Protein AF-A0A4Z1F9T9-F1 (afdb_monomer_lite)

Radius of gyration: 29.39 Å; chains: 1; bounding box: 55×52×94 Å

Secondary structure (DSSP, 8-state):
--SHHHHHHHHHHHHHHHHHHHHHHHHSSPPSS----S-------TT-SS-HHHHHHHHHHHHHHH--S-SGGG-EEEEEEEEE-SS-EEEEEEEEESSPPPHHHHHHHHHHHHHHHHHHH-SSGGGHHHHHHHHHHHHHHHHHHHHHHHHS----SSS--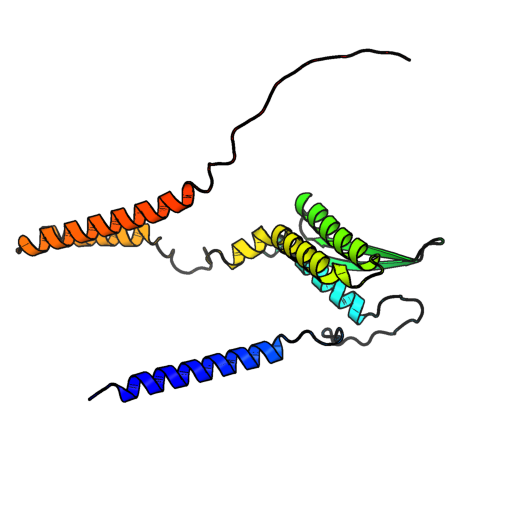---HHHHHHHHHHHHHHHHHH-S-HHHHHHHHHHHHHHHHHHHHHHHHHHTTTSTTS---------------

pLDDT: mean 71.45, std 16.04, range [31.53, 93.44]

Sequence (233 aa):
MSTASNSQLIATTKRDFHEIAQQLFLKTQEPTRPQNYRSGTFRQSKSYILLHEEEQHLADHIAVLAQAKEGATGVSAAMIEECNGRDSSSLTIRIASNETPLAETVDGLRRCLGIVEEAAHAETDEYKDIHKSNLLIQIIKLSKSRLRCRIGLQKNRGGKIRPSLFDRVESLRCRLLVLEANAENPSLRSSLCANLSELCQKIECFTLSSEDRQL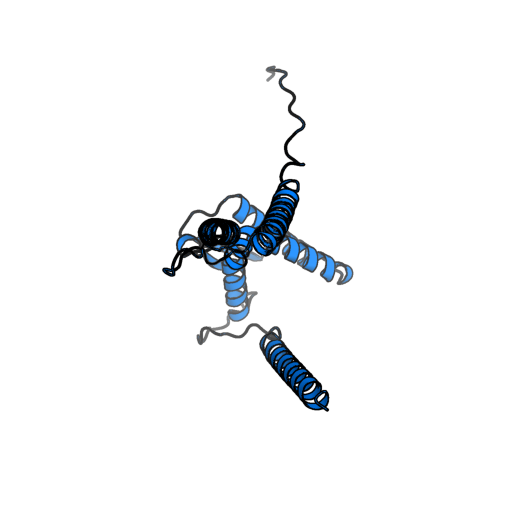GSINRNNPSYAQSVNDCQ

Foldseek 3Di:
DPPVVVVVVVVVVVVVVVVVVVVVVVVPPDPPDQDPPVPDDDDDDPPDPDDPSRQVVVQVVLQVLLLLDDDPQSGKGKGWDFDDDPVDTDIDIDIDGNDDRDPLSVVLSVQLVVLVVVVVPDPDPVCVVVSVVSSVVSSCVSNVNVVCVVVPDPPDDPDPDPPPPLRVLVVVVVVLVVVLVVDPDVVVSVVVNVVSVVVNVVVVVVVVVVCVVPPPPPDDDDDDDDDDDDDDD

Structure (mmCIF, N/CA/C/O backbone):
data_AF-A0A4Z1F9T9-F1
#
_entry.id   AF-A0A4Z1F9T9-F1
#
loop_
_atom_site.group_PDB
_atom_site.id
_atom_site.type_symbol
_atom_site.label_atom_id
_atom_site.label_alt_id
_atom_site.label_comp_id
_atom_site.label_asym_id
_atom_site.label_entity_id
_atom_site.label_seq_id
_atom_site.pdbx_PDB_ins_code
_atom_site.Cartn_x
_atom_site.Cartn_y
_atom_site.Cartn_z
_atom_site.occupancy
_atom_site.B_iso_or_equiv
_atom_site.auth_seq_id
_atom_site.auth_comp_id
_atom_site.auth_asym_id
_atom_site.auth_atom_id
_atom_site.pdbx_PDB_model_num
ATOM 1 N N . MET A 1 1 ? 15.243 28.668 47.418 1.00 42.59 1 MET A N 1
ATOM 2 C CA . MET A 1 1 ? 16.258 28.051 46.537 1.00 42.59 1 MET A CA 1
ATOM 3 C C . MET A 1 1 ? 15.746 26.691 46.072 1.00 42.59 1 MET A C 1
ATOM 5 O O . MET A 1 1 ? 15.761 25.776 46.876 1.00 42.59 1 MET A O 1
ATOM 9 N N . SER A 1 2 ? 15.198 26.566 44.854 1.00 50.88 2 SER A N 1
ATOM 10 C CA . SER A 1 2 ? 14.741 25.263 44.310 1.00 50.88 2 SER A CA 1
ATOM 11 C C . SER A 1 2 ? 14.548 25.273 42.777 1.00 50.88 2 SER A C 1
ATOM 13 O O . SER A 1 2 ? 13.593 24.721 42.244 1.00 50.88 2 SER A O 1
ATOM 15 N N . THR A 1 3 ? 15.418 25.967 42.037 1.00 48.78 3 THR A N 1
ATOM 16 C CA . THR A 1 3 ? 15.351 26.065 40.559 1.00 48.78 3 THR A CA 1
ATOM 17 C C . THR A 1 3 ? 16.389 25.192 39.844 1.00 48.78 3 THR A C 1
ATOM 19 O O . THR A 1 3 ? 16.280 24.963 38.641 1.00 48.78 3 THR A O 1
ATOM 22 N N . ALA A 1 4 ? 17.375 24.653 40.570 1.00 50.28 4 ALA A N 1
ATOM 23 C CA . ALA A 1 4 ? 18.438 23.826 39.995 1.00 50.28 4 ALA A CA 1
ATOM 24 C C . ALA A 1 4 ? 17.965 22.401 39.631 1.00 50.28 4 ALA A C 1
ATOM 26 O O . ALA A 1 4 ? 18.310 21.901 38.563 1.00 50.28 4 ALA A O 1
ATOM 27 N N . SER A 1 5 ? 17.109 21.777 40.453 1.00 56.94 5 SER A N 1
ATOM 28 C CA . SER A 1 5 ? 16.674 20.382 40.249 1.00 56.94 5 SER A CA 1
ATOM 29 C C . SER A 1 5 ? 15.747 20.174 39.047 1.00 56.94 5 SER A C 1
ATOM 31 O O . SER A 1 5 ? 15.846 19.149 38.378 1.00 56.94 5 SER A O 1
ATOM 33 N N . ASN A 1 6 ? 14.888 21.145 38.716 1.00 53.22 6 ASN A N 1
ATOM 34 C CA . ASN A 1 6 ? 13.985 21.021 37.562 1.00 53.22 6 ASN A CA 1
ATOM 35 C C . ASN A 1 6 ? 14.729 21.150 36.228 1.00 53.22 6 ASN A C 1
ATOM 37 O O . ASN A 1 6 ? 14.434 20.428 35.279 1.00 53.22 6 ASN A O 1
ATOM 41 N N . SER A 1 7 ? 15.737 22.020 36.165 1.00 57.09 7 SER A N 1
ATOM 42 C CA . SER A 1 7 ? 16.564 22.216 34.970 1.00 57.09 7 SER A CA 1
ATOM 43 C C . SER A 1 7 ? 17.376 20.962 34.625 1.00 57.09 7 SER A C 1
ATOM 45 O O . SER A 1 7 ? 17.521 20.616 33.454 1.00 57.09 7 SER A O 1
ATOM 47 N N . GLN A 1 8 ? 17.857 20.243 35.644 1.00 57.91 8 GLN A N 1
ATOM 48 C CA . GLN A 1 8 ? 18.573 18.976 35.478 1.00 57.91 8 GLN A CA 1
ATOM 49 C C . GLN A 1 8 ? 17.657 17.843 34.999 1.00 57.91 8 GLN A C 1
ATOM 51 O O . GLN A 1 8 ? 18.048 17.113 34.094 1.00 57.91 8 GLN A O 1
ATOM 56 N N . LEU A 1 9 ? 16.430 17.750 35.523 1.00 60.56 9 LEU A N 1
ATOM 57 C CA . LEU A 1 9 ? 15.433 16.754 35.105 1.00 60.56 9 LEU A CA 1
ATOM 58 C C . LEU A 1 9 ? 14.956 16.964 33.651 1.00 60.56 9 LEU A C 1
ATOM 60 O O . LEU A 1 9 ? 14.730 16.015 32.898 1.00 60.56 9 LEU A O 1
ATOM 64 N N . ILE A 1 10 ? 14.828 18.223 33.224 1.00 62.41 10 ILE A N 1
ATOM 65 C CA . ILE A 1 10 ? 14.485 18.576 31.836 1.00 62.41 10 ILE A CA 1
ATOM 66 C C . ILE A 1 10 ? 15.669 18.292 30.894 1.00 62.41 10 ILE A C 1
ATOM 68 O O . ILE A 1 10 ? 15.487 17.845 29.762 1.00 62.41 10 ILE A O 1
ATOM 72 N N . ALA A 1 11 ? 16.903 18.511 31.355 1.00 61.34 11 ALA A N 1
ATOM 73 C CA . ALA A 1 11 ? 18.100 18.219 30.571 1.00 61.34 11 ALA A CA 1
ATOM 74 C C . ALA A 1 11 ? 18.346 16.710 30.391 1.00 61.34 11 ALA A C 1
ATOM 76 O O . ALA A 1 11 ? 18.808 16.301 29.325 1.00 61.34 11 ALA A O 1
ATOM 77 N N . THR A 1 12 ? 18.035 15.881 31.395 1.00 69.44 12 THR A N 1
ATOM 78 C CA . THR A 1 12 ? 18.131 14.415 31.286 1.00 69.44 12 THR A CA 1
ATOM 79 C C . THR A 1 12 ? 17.071 13.861 30.343 1.00 69.44 12 THR A C 1
ATOM 81 O O . THR A 1 12 ? 17.426 13.207 29.371 1.00 69.44 12 THR A O 1
ATOM 84 N N . THR A 1 13 ? 15.804 14.247 30.510 1.00 76.56 13 THR A N 1
ATOM 85 C CA . THR A 1 13 ? 14.711 13.803 29.621 1.00 76.56 13 THR A CA 1
ATOM 86 C C . THR A 1 13 ? 14.923 14.194 28.156 1.00 76.56 13 THR A C 1
ATOM 88 O O . THR A 1 13 ? 14.610 13.415 27.257 1.00 76.56 13 THR A O 1
ATOM 91 N N . LYS A 1 14 ? 15.505 15.371 27.886 1.00 79.25 14 LYS A N 1
ATOM 92 C CA . LYS A 1 14 ? 15.869 15.786 26.522 1.00 79.25 14 LYS A CA 1
ATOM 93 C C . LYS A 1 14 ? 16.982 14.920 25.924 1.00 79.25 14 LYS A C 1
ATOM 95 O O . LYS A 1 14 ? 16.934 14.622 24.731 1.00 79.25 14 LYS A O 1
ATOM 100 N N . ARG A 1 15 ? 17.980 14.537 26.728 1.00 82.19 15 ARG A N 1
ATOM 101 C CA . ARG A 1 15 ? 19.074 13.657 26.292 1.00 82.19 15 ARG A CA 1
ATOM 102 C C . ARG A 1 15 ? 18.551 12.250 26.005 1.00 82.19 15 ARG A C 1
ATOM 104 O O . ARG A 1 15 ? 18.821 11.737 24.926 1.00 82.19 15 ARG A O 1
ATOM 111 N N . ASP A 1 16 ? 17.723 11.712 26.895 1.00 84.00 16 ASP A N 1
ATOM 112 C CA . ASP A 1 16 ? 17.120 10.384 26.749 1.00 84.00 16 ASP A CA 1
ATOM 113 C C . ASP A 1 16 ? 16.212 10.321 25.511 1.00 84.00 16 ASP A C 1
ATOM 115 O O . ASP A 1 16 ? 16.279 9.382 24.720 1.00 84.00 16 ASP A O 1
ATOM 119 N N . PHE A 1 17 ? 15.401 11.361 25.279 1.00 86.44 17 PHE A N 1
ATOM 120 C CA . PHE A 1 17 ? 14.594 11.470 24.062 1.00 86.44 17 PHE A CA 1
ATOM 121 C C . PHE A 1 17 ? 15.462 11.498 22.800 1.00 86.44 17 PHE A C 1
ATOM 123 O O . PHE A 1 17 ? 15.140 10.832 21.817 1.00 86.44 17 PHE A O 1
ATOM 130 N N . HIS A 1 18 ? 16.558 12.262 22.816 1.00 85.94 18 HIS A N 1
ATOM 131 C CA . HIS A 1 18 ? 17.452 12.354 21.667 1.00 85.94 18 HIS A CA 1
ATOM 132 C C . HIS A 1 18 ? 18.149 11.020 21.378 1.00 85.94 18 HIS A C 1
ATOM 134 O O . HIS A 1 18 ? 18.235 10.622 20.219 1.00 85.94 18 HIS A O 1
ATOM 140 N N . GLU A 1 19 ? 18.568 10.300 22.417 1.00 90.69 19 GLU A N 1
ATOM 141 C CA . GLU A 1 19 ? 19.177 8.977 22.293 1.00 90.69 19 GLU A CA 1
ATOM 142 C C . GLU A 1 19 ? 18.185 7.948 21.738 1.00 90.69 19 GLU A C 1
ATOM 144 O O . GLU A 1 19 ? 18.505 7.231 20.792 1.00 90.69 19 GLU A O 1
ATOM 149 N N . ILE A 1 20 ? 16.944 7.933 22.236 1.00 87.25 20 ILE A N 1
ATOM 150 C CA . ILE A 1 20 ? 15.880 7.067 21.705 1.00 87.25 20 ILE A CA 1
ATOM 151 C C . ILE A 1 20 ? 15.579 7.410 20.243 1.00 87.25 20 ILE A C 1
ATOM 153 O O . ILE A 1 20 ? 15.458 6.508 19.414 1.00 87.25 20 ILE A O 1
ATOM 157 N N . ALA A 1 21 ? 15.483 8.697 19.901 1.00 82.56 21 ALA A N 1
ATOM 158 C CA . ALA A 1 21 ? 15.253 9.134 18.527 1.00 82.56 21 ALA A CA 1
ATOM 159 C C . ALA A 1 21 ? 16.408 8.724 17.599 1.00 82.56 21 ALA A C 1
ATOM 161 O O . ALA A 1 21 ? 16.165 8.292 16.473 1.00 82.56 21 ALA A O 1
ATOM 162 N N . GLN A 1 22 ? 17.653 8.797 18.073 1.00 83.56 22 GLN A N 1
ATOM 163 C CA . GLN A 1 22 ? 18.831 8.377 17.319 1.00 83.56 22 GLN A CA 1
ATOM 164 C C . GLN A 1 22 ? 18.886 6.854 17.144 1.00 83.56 22 GLN A C 1
ATOM 166 O O . GLN A 1 22 ? 19.144 6.371 16.043 1.00 83.56 22 GLN A O 1
ATOM 171 N N . GLN A 1 23 ? 18.586 6.084 18.192 1.00 84.44 23 GLN A N 1
ATOM 172 C CA . GLN A 1 23 ? 18.477 4.627 18.098 1.00 84.44 23 GLN A CA 1
ATOM 173 C C . GLN A 1 23 ? 17.353 4.201 17.151 1.00 84.44 23 GLN A C 1
ATOM 175 O O . GLN A 1 23 ? 17.516 3.247 16.390 1.00 84.44 23 GLN A O 1
ATOM 180 N N . LEU A 1 24 ? 16.221 4.910 17.177 1.00 80.06 24 LEU A N 1
ATOM 181 C CA . LEU A 1 24 ? 15.125 4.678 16.247 1.00 80.06 24 LEU A CA 1
ATOM 182 C C . LEU A 1 24 ? 15.576 4.971 14.817 1.00 80.06 24 LEU A C 1
ATOM 184 O O . LEU A 1 24 ? 15.411 4.107 13.966 1.00 80.06 24 LEU A O 1
ATOM 188 N N . PHE A 1 25 ? 16.224 6.117 14.583 1.00 78.81 25 PHE A N 1
ATOM 189 C CA . PHE A 1 25 ? 16.758 6.502 13.277 1.00 78.81 25 PHE A CA 1
ATOM 190 C C . PHE A 1 25 ? 17.713 5.450 12.703 1.00 78.81 25 PHE A C 1
ATOM 192 O O . PHE A 1 25 ? 17.569 5.063 11.547 1.00 78.81 25 PHE A O 1
ATOM 199 N N . LEU A 1 26 ? 18.643 4.941 13.519 1.00 78.00 26 LEU A N 1
ATOM 200 C CA . LEU A 1 26 ? 19.577 3.884 13.118 1.00 78.00 26 LEU A CA 1
ATOM 201 C C . LEU A 1 26 ? 18.860 2.579 12.742 1.00 78.00 26 LEU A C 1
ATOM 203 O O . LEU A 1 26 ? 19.297 1.887 11.829 1.00 78.00 26 LEU A O 1
ATOM 207 N N . LYS A 1 27 ? 17.751 2.252 13.414 1.00 72.88 27 LYS A N 1
ATOM 208 C CA . LYS A 1 27 ? 16.934 1.065 13.112 1.00 72.88 27 LYS A CA 1
ATOM 209 C C . LYS A 1 27 ? 15.999 1.250 11.920 1.00 72.88 27 LYS A C 1
ATOM 211 O O . LYS A 1 27 ? 15.627 0.262 11.300 1.00 72.88 27 LYS A O 1
ATOM 216 N N . THR A 1 28 ? 15.593 2.481 11.627 1.00 68.81 28 THR A N 1
ATOM 217 C CA . THR A 1 28 ? 14.707 2.815 10.504 1.00 68.81 28 THR A CA 1
ATOM 218 C C . THR A 1 28 ? 15.463 3.233 9.250 1.00 68.81 28 THR A C 1
ATOM 220 O O . THR A 1 28 ? 14.820 3.662 8.295 1.00 68.81 28 THR A O 1
ATOM 223 N N . GLN A 1 29 ? 16.798 3.147 9.229 1.00 66.19 29 GLN A N 1
ATOM 224 C CA . GLN A 1 29 ? 17.524 3.322 7.976 1.00 66.19 29 GLN A CA 1
ATOM 225 C C . GLN A 1 29 ? 17.063 2.261 6.983 1.00 66.19 29 GLN A C 1
ATOM 227 O O . GLN A 1 29 ? 17.017 1.073 7.308 1.00 66.19 29 GLN A O 1
ATOM 232 N N . GLU A 1 30 ? 16.697 2.707 5.783 1.00 59.34 30 GLU A N 1
ATOM 233 C CA . GLU A 1 30 ? 16.327 1.799 4.709 1.00 59.34 30 GLU A CA 1
ATOM 234 C C . GLU A 1 30 ? 17.531 0.898 4.408 1.00 59.34 30 GLU A C 1
ATOM 236 O O . GLU A 1 30 ? 18.634 1.403 4.164 1.00 59.34 30 GLU A O 1
ATOM 241 N N . PRO A 1 31 ? 17.374 -0.434 4.480 1.00 59.66 31 PRO A N 1
ATOM 242 C CA . PRO A 1 31 ? 18.463 -1.332 4.155 1.00 59.66 31 PRO A CA 1
ATOM 243 C C . PRO A 1 31 ? 18.899 -1.076 2.711 1.00 59.66 31 PRO A C 1
ATOM 245 O O . PRO A 1 31 ? 18.083 -1.031 1.795 1.00 59.66 31 PRO A O 1
ATOM 248 N N . THR A 1 32 ? 20.209 -0.921 2.505 1.00 61.03 32 THR A N 1
ATOM 249 C CA . THR A 1 32 ? 20.805 -0.542 1.211 1.00 61.03 32 THR A CA 1
ATOM 250 C C . THR A 1 32 ? 20.504 -1.552 0.100 1.00 61.03 32 THR A C 1
ATOM 252 O O . THR A 1 32 ? 20.634 -1.237 -1.080 1.00 61.03 32 THR A O 1
ATOM 255 N N . ARG A 1 33 ? 20.124 -2.778 0.480 1.00 61.47 33 ARG A N 1
ATOM 256 C CA . ARG A 1 33 ? 19.596 -3.821 -0.396 1.00 61.47 33 ARG A CA 1
ATOM 257 C C . ARG A 1 33 ? 18.529 -4.641 0.329 1.00 61.47 33 ARG A C 1
ATOM 259 O O . ARG A 1 33 ? 18.644 -4.820 1.546 1.00 61.47 33 ARG A O 1
ATOM 266 N N . PRO A 1 34 ? 17.550 -5.191 -0.404 1.00 67.00 34 PRO A N 1
ATOM 267 C CA . PRO A 1 34 ? 16.574 -6.102 0.168 1.00 67.00 34 PRO A CA 1
ATOM 268 C C . PRO A 1 34 ? 17.279 -7.323 0.775 1.00 67.00 34 PRO A C 1
ATOM 270 O O . PRO A 1 34 ? 17.970 -8.074 0.092 1.00 67.00 34 PRO A O 1
ATOM 273 N N . GLN A 1 35 ? 17.163 -7.492 2.095 1.00 68.50 35 GLN A N 1
ATOM 274 C CA . GLN A 1 35 ? 17.694 -8.654 2.810 1.00 68.50 35 GLN A CA 1
ATOM 275 C C . GLN A 1 35 ? 16.666 -9.778 2.861 1.00 68.50 35 GLN A C 1
ATOM 277 O O . GLN A 1 35 ? 15.507 -9.564 3.213 1.00 68.50 35 GLN A O 1
ATOM 282 N N . ASN A 1 36 ? 17.105 -11.004 2.608 1.00 69.44 36 ASN A N 1
ATOM 283 C CA . ASN A 1 36 ? 16.278 -12.181 2.819 1.00 69.44 36 ASN A CA 1
ATOM 284 C C . ASN A 1 36 ? 16.027 -12.412 4.322 1.00 69.44 36 ASN A C 1
ATOM 286 O O . ASN A 1 36 ? 16.867 -12.967 5.029 1.00 69.44 36 ASN A O 1
ATOM 290 N N . TYR A 1 37 ? 14.858 -12.001 4.815 1.00 72.12 37 TYR A N 1
ATOM 291 C CA . TYR A 1 37 ? 14.439 -12.227 6.205 1.00 72.12 37 TYR A CA 1
ATOM 292 C C . TYR A 1 37 ? 13.603 -13.498 6.400 1.00 72.12 37 TYR A C 1
ATOM 294 O O . TYR A 1 37 ? 13.190 -13.784 7.521 1.00 72.12 37 TYR A O 1
ATOM 302 N N . ARG A 1 38 ? 13.344 -14.272 5.338 1.00 73.19 38 ARG A N 1
ATOM 303 C CA . ARG A 1 38 ? 12.628 -15.559 5.427 1.00 73.19 38 ARG A CA 1
ATOM 304 C C . ARG A 1 38 ? 13.574 -16.758 5.546 1.00 73.19 38 ARG A C 1
ATOM 306 O O . ARG A 1 38 ? 13.113 -17.894 5.550 1.00 73.19 38 ARG A O 1
ATOM 313 N N . SER A 1 39 ? 14.880 -16.506 5.681 1.00 68.62 39 SER A N 1
ATOM 314 C CA . SER A 1 39 ? 15.928 -17.500 5.971 1.00 68.62 39 SER A CA 1
ATOM 315 C C . SER A 1 39 ? 16.027 -18.660 4.965 1.00 68.62 39 SER A C 1
ATOM 317 O O . SER A 1 39 ? 16.651 -19.676 5.265 1.00 68.62 39 SER A O 1
ATOM 319 N N . GLY A 1 40 ? 15.434 -18.522 3.775 1.00 71.19 40 GLY A N 1
ATOM 320 C CA . GLY A 1 40 ? 15.485 -19.526 2.713 1.00 71.19 40 GLY A CA 1
ATOM 321 C C . GLY A 1 40 ? 16.690 -19.324 1.798 1.00 71.19 40 GLY A C 1
ATOM 322 O O . GLY A 1 40 ? 17.039 -18.191 1.478 1.00 71.19 40 GLY A O 1
ATOM 323 N N . THR A 1 41 ? 17.322 -20.410 1.352 1.00 72.38 41 THR A N 1
ATOM 324 C CA . THR A 1 41 ? 18.311 -20.359 0.269 1.00 72.38 41 THR A CA 1
ATOM 325 C C . THR A 1 41 ? 17.604 -20.569 -1.064 1.00 72.38 41 THR A C 1
ATOM 327 O O . THR A 1 41 ? 16.939 -21.581 -1.277 1.00 72.38 41 THR A O 1
ATOM 330 N N . PHE A 1 42 ? 17.749 -19.610 -1.977 1.00 71.94 42 PHE A N 1
ATOM 331 C CA . PHE A 1 42 ? 17.108 -19.663 -3.288 1.00 71.94 42 PHE A CA 1
ATOM 332 C C . PHE A 1 42 ? 18.161 -19.764 -4.383 1.00 71.94 42 PHE A C 1
ATOM 334 O O . PHE A 1 42 ? 19.205 -19.112 -4.346 1.00 71.94 42 PHE A O 1
ATOM 341 N N . ARG A 1 43 ? 17.906 -20.633 -5.363 1.00 70.62 43 ARG A N 1
ATOM 342 C CA . ARG A 1 43 ? 18.809 -20.822 -6.495 1.00 70.62 43 ARG A CA 1
ATOM 343 C C . ARG A 1 43 ? 18.569 -19.703 -7.500 1.00 70.62 43 ARG A C 1
ATOM 345 O O . ARG A 1 43 ? 17.562 -19.707 -8.198 1.00 70.62 43 ARG A O 1
ATOM 352 N N . GLN A 1 44 ? 19.511 -18.774 -7.587 1.00 68.19 44 GLN A N 1
ATOM 353 C CA . GLN A 1 44 ? 19.446 -17.682 -8.548 1.00 68.19 44 GLN A CA 1
ATOM 354 C C . GLN A 1 44 ? 19.582 -18.225 -9.980 1.00 68.19 44 GLN A C 1
ATOM 356 O O . GLN A 1 44 ? 20.556 -18.911 -10.306 1.00 68.19 44 GLN A O 1
ATOM 361 N N . SER A 1 45 ? 18.603 -17.931 -10.836 1.00 70.25 45 SER A N 1
ATOM 362 C CA . SER A 1 45 ? 18.692 -18.187 -12.276 1.00 70.25 45 SER A CA 1
ATOM 363 C C . SER A 1 45 ? 19.037 -16.891 -12.999 1.00 70.25 45 SER A C 1
ATOM 365 O O . SER A 1 45 ? 18.496 -15.842 -12.674 1.00 70.25 45 SER A O 1
ATOM 367 N N . LYS A 1 46 ? 19.895 -16.967 -14.022 1.00 73.00 46 LYS A N 1
ATOM 368 C CA . LYS A 1 46 ? 20.224 -15.820 -14.892 1.00 73.00 46 LYS A CA 1
ATOM 369 C C . LYS A 1 46 ? 19.067 -15.407 -15.813 1.00 73.00 46 LYS A C 1
ATOM 371 O O . LYS A 1 46 ? 19.207 -14.453 -16.563 1.00 73.00 46 LYS A O 1
ATOM 376 N N . SER A 1 47 ? 17.981 -16.179 -15.817 1.00 75.88 47 SER A N 1
ATOM 377 C CA . SER A 1 47 ? 16.808 -15.961 -16.665 1.00 75.88 47 SER A CA 1
ATOM 378 C C . SER A 1 47 ? 15.766 -15.019 -16.063 1.00 75.88 47 SER A C 1
ATOM 380 O O . SER A 1 47 ? 14.828 -14.679 -16.774 1.00 75.88 47 SER A O 1
ATOM 382 N N . TYR A 1 48 ? 15.886 -14.673 -14.777 1.00 74.94 48 TYR A N 1
ATOM 383 C CA . TYR A 1 48 ? 14.961 -13.767 -14.095 1.00 74.94 48 TYR A CA 1
ATOM 384 C C . TYR A 1 48 ? 15.537 -12.355 -14.044 1.00 74.94 48 TYR A C 1
ATOM 386 O O . TYR A 1 48 ? 16.754 -12.184 -13.924 1.00 74.94 48 TYR A O 1
ATOM 394 N N . ILE A 1 49 ? 14.656 -11.365 -14.162 1.00 81.31 49 ILE A N 1
ATOM 395 C CA . ILE A 1 49 ? 15.000 -9.942 -14.130 1.00 81.31 49 ILE A CA 1
ATOM 396 C C . ILE A 1 49 ? 15.216 -9.501 -12.683 1.00 81.31 49 ILE A C 1
ATOM 398 O O . ILE A 1 49 ? 16.197 -8.817 -12.394 1.00 81.31 49 ILE A O 1
ATOM 402 N N . LEU A 1 50 ? 14.330 -9.921 -11.780 1.00 81.00 50 LEU A N 1
ATOM 403 C CA . LEU A 1 50 ? 14.407 -9.640 -10.356 1.00 81.00 50 LEU A CA 1
ATOM 404 C C . LEU A 1 50 ? 15.180 -10.721 -9.606 1.00 81.00 50 LEU A C 1
ATOM 406 O O . LEU A 1 50 ? 15.092 -11.923 -9.880 1.00 81.00 50 LEU A O 1
ATOM 410 N N . LEU A 1 51 ? 15.923 -10.283 -8.593 1.00 84.44 51 LEU A N 1
ATOM 411 C CA . LEU A 1 51 ? 16.418 -11.181 -7.562 1.00 84.44 51 LEU A CA 1
ATOM 412 C C . LEU A 1 51 ? 15.249 -11.701 -6.729 1.00 84.44 51 LEU A C 1
ATOM 414 O O . LEU A 1 51 ? 14.260 -11.003 -6.514 1.00 84.44 51 LEU A O 1
ATOM 418 N N . HIS A 1 52 ? 15.394 -12.904 -6.178 1.00 82.94 52 HIS A N 1
ATOM 419 C CA . HIS A 1 52 ? 14.358 -13.467 -5.317 1.00 82.94 52 HIS A CA 1
ATOM 420 C C . HIS A 1 52 ? 14.067 -12.564 -4.106 1.00 82.94 52 HIS A C 1
ATOM 422 O O . HIS A 1 52 ? 12.923 -12.393 -3.695 1.00 82.94 52 HIS A O 1
ATOM 428 N N . GLU A 1 53 ? 15.103 -11.944 -3.542 1.00 83.44 53 GLU A N 1
ATOM 429 C CA . GLU A 1 53 ? 14.966 -11.005 -2.434 1.00 83.44 53 GLU A CA 1
ATOM 430 C C . GLU A 1 53 ? 14.176 -9.754 -2.828 1.00 83.44 53 GLU A C 1
ATOM 432 O O . GLU A 1 53 ? 13.349 -9.279 -2.050 1.00 83.44 53 GLU A O 1
ATOM 437 N N . GLU A 1 54 ? 14.404 -9.238 -4.035 1.00 83.81 54 GLU A N 1
ATOM 438 C CA . GLU A 1 54 ? 13.688 -8.082 -4.578 1.00 83.81 54 GLU A CA 1
ATOM 439 C C . GLU A 1 54 ? 12.220 -8.424 -4.826 1.00 83.81 54 GLU A C 1
ATOM 441 O O . GLU A 1 54 ? 11.333 -7.681 -4.404 1.00 83.81 54 GLU A O 1
ATOM 446 N N . GLU A 1 55 ? 11.963 -9.583 -5.432 1.00 86.31 55 GLU A N 1
ATOM 447 C CA . GLU A 1 55 ? 10.621 -10.110 -5.669 1.00 86.31 55 GLU A CA 1
ATOM 448 C C . GLU A 1 55 ? 9.844 -10.248 -4.354 1.00 86.31 55 GLU A C 1
ATOM 450 O O . GLU A 1 55 ? 8.714 -9.773 -4.235 1.00 86.31 55 GLU A O 1
ATOM 455 N N . GLN A 1 56 ? 10.471 -10.836 -3.333 1.00 85.69 56 GLN A N 1
ATOM 456 C CA . GLN A 1 56 ? 9.843 -11.051 -2.035 1.00 85.69 56 GLN A CA 1
ATOM 457 C C . GLN A 1 56 ? 9.523 -9.730 -1.321 1.00 85.69 56 GLN A C 1
ATOM 459 O O . GLN A 1 56 ? 8.452 -9.590 -0.728 1.00 85.69 56 GLN A O 1
ATOM 464 N N . HIS A 1 57 ? 10.436 -8.757 -1.361 1.00 85.88 57 HIS A N 1
ATOM 465 C CA . HIS A 1 57 ? 10.215 -7.442 -0.748 1.00 85.88 57 HIS A CA 1
ATOM 466 C C . HIS A 1 57 ? 9.108 -6.681 -1.467 1.00 85.88 57 HIS A C 1
ATOM 468 O O . HIS A 1 57 ? 8.225 -6.114 -0.820 1.00 85.88 57 HIS A O 1
ATOM 474 N N . LEU A 1 58 ? 9.116 -6.716 -2.800 1.00 87.19 58 LEU A N 1
ATOM 475 C CA . LEU A 1 58 ? 8.079 -6.104 -3.615 1.00 87.19 58 LEU A CA 1
ATOM 476 C C . LEU A 1 58 ? 6.714 -6.741 -3.336 1.00 87.19 58 LEU A C 1
ATOM 478 O O . LEU A 1 58 ? 5.746 -6.021 -3.088 1.00 87.19 58 LEU A O 1
ATOM 482 N N . ALA A 1 59 ? 6.640 -8.072 -3.301 1.00 89.00 59 ALA A N 1
ATOM 483 C CA . ALA A 1 59 ? 5.428 -8.805 -2.955 1.00 89.00 59 ALA A CA 1
ATOM 484 C C . ALA A 1 59 ? 4.892 -8.394 -1.575 1.00 89.00 59 ALA A C 1
ATOM 486 O O . ALA A 1 59 ? 3.711 -8.076 -1.440 1.00 89.00 59 ALA A O 1
ATOM 487 N N . ASP A 1 60 ? 5.751 -8.314 -0.558 1.00 88.25 60 ASP A N 1
ATOM 488 C CA . ASP A 1 60 ? 5.323 -7.947 0.793 1.00 88.25 60 ASP A CA 1
ATOM 489 C C . ASP A 1 60 ? 4.856 -6.484 0.873 1.00 88.25 60 ASP A C 1
ATOM 491 O O . ASP A 1 60 ? 3.835 -6.192 1.504 1.00 88.25 60 ASP A O 1
ATOM 495 N N . HIS A 1 61 ? 5.520 -5.554 0.181 1.00 87.81 61 HIS A N 1
ATOM 496 C CA . HIS A 1 61 ? 5.057 -4.167 0.087 1.00 87.81 61 HIS A CA 1
ATOM 497 C C . HIS A 1 61 ? 3.702 -4.052 -0.613 1.00 87.81 61 HIS A C 1
ATOM 499 O O . HIS A 1 61 ? 2.803 -3.374 -0.107 1.00 87.81 61 HIS A O 1
ATOM 505 N N . ILE A 1 62 ? 3.516 -4.747 -1.734 1.00 89.12 62 ILE A N 1
ATOM 506 C CA . ILE A 1 62 ? 2.240 -4.771 -2.451 1.00 89.12 62 ILE A CA 1
ATOM 507 C C . ILE A 1 62 ? 1.143 -5.400 -1.592 1.00 89.12 62 ILE A C 1
ATOM 509 O O . ILE A 1 62 ? 0.044 -4.854 -1.534 1.00 89.12 62 ILE A O 1
ATOM 513 N N . ALA A 1 63 ? 1.424 -6.493 -0.881 1.00 88.81 63 ALA A N 1
ATOM 514 C CA . ALA A 1 63 ? 0.469 -7.1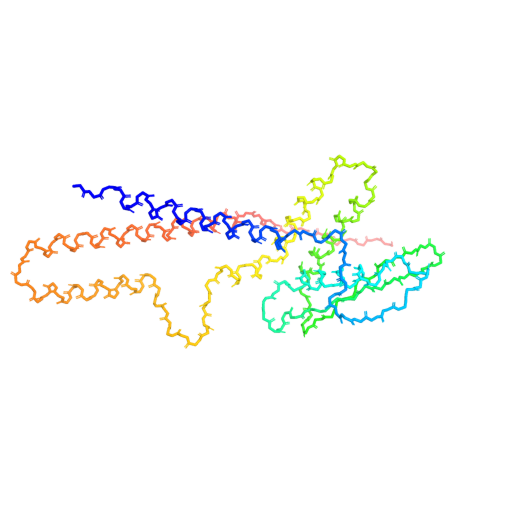25 0.026 1.00 88.81 63 ALA A CA 1
ATOM 515 C C . ALA A 1 63 ? 0.006 -6.150 1.124 1.00 88.81 63 ALA A C 1
ATOM 517 O O . ALA A 1 63 ? -1.191 -6.038 1.403 1.00 88.81 63 ALA A O 1
ATOM 518 N N . VAL A 1 64 ? 0.937 -5.375 1.691 1.00 86.38 64 VAL A N 1
ATOM 519 C CA . VAL A 1 64 ? 0.628 -4.330 2.680 1.00 86.38 64 VAL A CA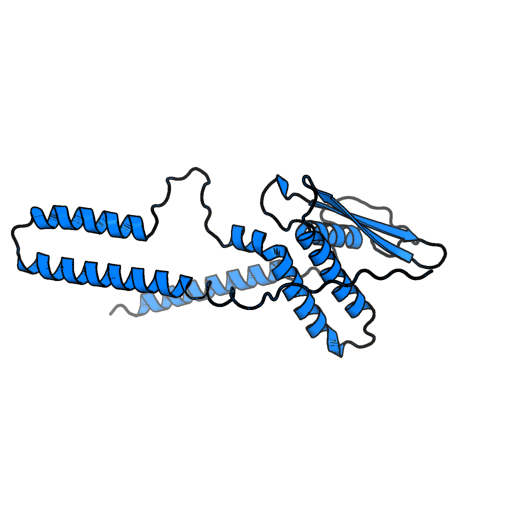 1
ATOM 520 C C . VAL A 1 64 ? -0.214 -3.200 2.082 1.00 86.38 64 VAL A C 1
ATOM 522 O O . VAL A 1 64 ? -1.099 -2.682 2.766 1.00 86.38 64 VAL A O 1
ATOM 525 N N . LEU A 1 65 ? 0.045 -2.798 0.835 1.00 87.62 65 LEU A N 1
ATOM 526 C CA . LEU A 1 65 ? -0.747 -1.777 0.140 1.00 87.62 65 LEU A CA 1
ATOM 527 C C . LEU A 1 65 ? -2.147 -2.285 -0.229 1.00 87.62 65 LEU A C 1
ATOM 529 O O . LEU A 1 65 ? -3.122 -1.544 -0.101 1.00 87.62 65 LEU A O 1
ATOM 533 N N . ALA A 1 66 ? -2.251 -3.546 -0.646 1.00 87.00 66 ALA A N 1
ATOM 534 C CA . ALA A 1 66 ? -3.505 -4.207 -0.982 1.00 87.00 66 ALA A CA 1
ATOM 535 C C . ALA A 1 66 ? -4.412 -4.389 0.241 1.00 87.00 66 ALA A C 1
ATOM 537 O O . ALA A 1 66 ? -5.637 -4.326 0.121 1.00 87.00 66 ALA A O 1
ATOM 538 N N . GLN A 1 67 ? -3.822 -4.511 1.434 1.00 86.69 67 GLN A N 1
ATOM 539 C CA . GLN A 1 67 ? -4.533 -4.457 2.706 1.00 86.69 67 GLN A CA 1
ATOM 540 C C . GLN A 1 67 ? -5.045 -3.030 3.008 1.00 86.69 67 GLN A C 1
ATOM 542 O O . GLN A 1 67 ? -4.560 -2.319 3.892 1.00 86.69 67 GLN A O 1
ATOM 547 N N . ALA A 1 68 ? -6.084 -2.601 2.290 1.00 77.56 68 ALA A N 1
ATOM 548 C CA . ALA A 1 68 ? -6.728 -1.300 2.487 1.00 77.56 68 ALA A CA 1
ATOM 549 C C . ALA A 1 68 ? -7.624 -1.243 3.745 1.00 77.56 68 ALA A C 1
ATOM 551 O O . ALA A 1 68 ? -7.947 -0.156 4.240 1.00 77.56 68 ALA A O 1
ATOM 552 N N . LYS A 1 69 ? -8.015 -2.408 4.283 1.00 77.69 69 LYS A N 1
ATOM 553 C CA . LYS A 1 69 ? -8.856 -2.565 5.481 1.00 77.69 69 LYS A CA 1
ATOM 554 C C . LYS A 1 69 ? -8.095 -3.264 6.608 1.00 77.69 69 LYS A C 1
ATOM 556 O O . LYS A 1 69 ? -7.242 -4.114 6.372 1.00 77.69 69 LYS A O 1
ATOM 561 N N . GLU A 1 70 ? -8.421 -2.907 7.846 1.00 77.38 70 GLU A N 1
ATOM 562 C CA . GLU A 1 70 ? -7.864 -3.547 9.040 1.00 77.38 70 GLU A CA 1
ATOM 563 C C . GLU A 1 70 ? -8.686 -4.781 9.447 1.00 77.38 70 GLU A C 1
ATOM 565 O O . GLU A 1 70 ? -9.886 -4.844 9.192 1.00 77.38 70 GLU A O 1
ATOM 570 N N . GLY A 1 71 ? -8.039 -5.757 10.090 1.00 74.56 71 GLY A N 1
ATOM 571 C CA . GLY A 1 71 ? -8.666 -7.006 10.536 1.00 74.56 71 GLY A CA 1
ATOM 572 C C . GLY A 1 71 ? -8.247 -8.236 9.726 1.00 74.56 71 GLY A C 1
ATOM 573 O O . GLY A 1 71 ? -7.626 -8.129 8.670 1.00 74.56 71 GLY A O 1
ATOM 574 N N . ALA A 1 72 ? -8.581 -9.422 10.247 1.00 74.06 72 ALA A N 1
ATOM 575 C CA . ALA A 1 72 ? -8.216 -10.713 9.650 1.00 74.06 72 ALA A CA 1
ATOM 576 C C . ALA A 1 72 ? -8.890 -10.966 8.286 1.00 74.06 72 ALA A C 1
ATOM 578 O O . ALA A 1 72 ? -8.377 -11.721 7.464 1.00 74.06 72 ALA A O 1
ATOM 579 N N . THR A 1 73 ? -10.019 -10.309 8.021 1.00 74.50 73 THR A N 1
ATOM 580 C CA . THR A 1 73 ? -10.719 -10.388 6.734 1.00 74.50 73 THR A CA 1
ATOM 581 C C . THR A 1 73 ? -10.050 -9.552 5.642 1.00 74.50 73 THR A C 1
ATOM 583 O O . THR A 1 73 ? -10.176 -9.871 4.469 1.00 74.50 73 THR A O 1
ATOM 586 N N . GLY A 1 74 ? -9.273 -8.528 6.014 1.00 73.06 74 GLY A N 1
ATOM 587 C CA . GLY A 1 74 ? -8.517 -7.690 5.078 1.00 73.06 74 GLY A CA 1
ATOM 588 C C . GLY A 1 74 ? -7.132 -8.234 4.721 1.00 73.06 74 GLY A C 1
ATOM 589 O O . GLY A 1 74 ? -6.367 -7.544 4.048 1.00 73.06 74 GLY A O 1
ATOM 590 N N . VAL A 1 75 ? -6.768 -9.430 5.199 1.00 75.75 75 VAL A N 1
ATOM 591 C CA . VAL A 1 75 ? -5.462 -10.033 4.904 1.00 75.75 75 VAL A CA 1
ATOM 592 C C . VAL A 1 75 ? -5.335 -10.240 3.398 1.00 75.75 75 VAL A C 1
ATOM 594 O O . VAL A 1 75 ? -6.243 -10.748 2.737 1.00 75.75 75 VAL A O 1
ATOM 597 N N . SER A 1 76 ? -4.203 -9.797 2.865 1.00 82.75 76 SER A N 1
ATOM 598 C CA . SER A 1 76 ? -3.857 -9.917 1.456 1.00 82.75 76 SER A CA 1
ATOM 599 C C . SER A 1 76 ? -2.478 -10.550 1.344 1.00 82.75 76 SER A C 1
ATOM 601 O O . SER A 1 76 ? -1.587 -10.246 2.135 1.00 82.75 76 SER A O 1
ATOM 603 N N . ALA A 1 77 ? -2.318 -11.424 0.364 1.00 86.81 77 ALA A N 1
ATOM 604 C CA . ALA A 1 77 ? -1.039 -11.919 -0.107 1.00 86.81 77 ALA A CA 1
ATOM 605 C C . ALA A 1 77 ? -0.851 -11.423 -1.539 1.00 86.81 77 ALA A C 1
ATOM 607 O O . ALA A 1 77 ? -1.816 -11.353 -2.303 1.00 86.81 77 ALA A O 1
ATOM 608 N N . ALA A 1 78 ? 0.377 -11.077 -1.900 1.00 90.12 78 ALA A N 1
ATOM 609 C CA . ALA A 1 78 ? 0.717 -10.725 -3.264 1.00 90.12 78 ALA A CA 1
ATOM 610 C C . ALA A 1 78 ? 1.816 -11.650 -3.776 1.00 90.12 78 ALA A C 1
ATOM 612 O O . ALA A 1 78 ? 2.640 -12.142 -3.007 1.00 90.12 78 ALA A O 1
ATOM 613 N N . MET A 1 79 ? 1.794 -11.882 -5.078 1.00 89.12 79 MET A N 1
ATOM 614 C CA . MET A 1 79 ? 2.796 -12.631 -5.815 1.00 89.12 79 MET A CA 1
ATOM 615 C C . MET A 1 79 ? 3.170 -11.826 -7.052 1.00 89.12 79 MET A C 1
ATOM 617 O O . MET A 1 79 ? 2.302 -11.208 -7.676 1.00 89.12 79 MET A O 1
ATOM 621 N N . ILE A 1 80 ? 4.456 -11.834 -7.383 1.00 89.06 80 ILE A N 1
ATOM 622 C CA . ILE A 1 80 ? 4.997 -11.212 -8.584 1.00 89.06 80 ILE A CA 1
ATOM 623 C C . ILE A 1 80 ? 5.328 -12.350 -9.549 1.00 89.06 80 ILE A C 1
ATOM 625 O O . ILE A 1 80 ? 6.019 -13.291 -9.188 1.00 89.06 80 ILE A O 1
ATOM 629 N N . GLU A 1 81 ? 4.788 -12.303 -10.758 1.00 86.94 81 GLU A N 1
ATOM 630 C CA . GLU A 1 81 ? 5.053 -13.284 -11.807 1.00 86.94 81 GLU A CA 1
ATOM 631 C C . GLU A 1 81 ? 5.770 -12.587 -12.962 1.00 86.94 81 GLU A C 1
ATOM 633 O O . GLU A 1 81 ? 5.205 -11.702 -13.612 1.00 86.94 81 GLU A O 1
ATOM 638 N N . GLU A 1 82 ? 7.003 -13.002 -13.249 1.00 85.75 82 GLU A N 1
ATOM 639 C CA . GLU A 1 82 ? 7.697 -12.574 -14.463 1.00 85.75 82 GLU A CA 1
ATOM 640 C C . GLU A 1 82 ? 7.139 -13.327 -15.674 1.00 85.75 82 GLU A C 1
ATOM 642 O O . GLU A 1 82 ? 7.235 -14.551 -15.787 1.00 85.75 82 GLU A O 1
ATOM 647 N N . CYS A 1 83 ? 6.539 -12.584 -16.593 1.00 81.50 83 CYS A N 1
ATOM 648 C CA . CYS A 1 83 ? 5.989 -13.091 -17.835 1.00 81.50 83 CYS A CA 1
ATOM 649 C C . CYS A 1 83 ? 6.958 -12.774 -18.974 1.00 81.50 83 CYS A C 1
ATOM 651 O O . CYS A 1 83 ? 7.057 -11.637 -19.431 1.00 81.50 83 CYS A O 1
ATOM 653 N N . ASN A 1 84 ? 7.650 -13.797 -19.471 1.00 75.56 84 ASN A N 1
ATOM 654 C CA . ASN A 1 84 ? 8.508 -13.668 -20.646 1.00 75.56 84 ASN A CA 1
ATOM 655 C C . ASN A 1 84 ? 7.687 -13.946 -21.911 1.00 75.56 84 ASN A C 1
ATOM 657 O O . ASN A 1 84 ? 7.621 -15.077 -22.397 1.00 75.56 84 ASN A O 1
ATOM 661 N N . GLY A 1 85 ? 7.004 -12.909 -22.404 1.00 68.38 85 GLY A N 1
ATOM 662 C CA . GLY A 1 85 ? 6.306 -12.941 -23.685 1.00 68.38 85 GLY A CA 1
ATOM 663 C C . GLY A 1 85 ? 7.279 -12.933 -24.867 1.00 68.38 85 GLY A C 1
ATOM 664 O O . GLY A 1 85 ? 8.457 -12.613 -24.721 1.00 68.38 85 GLY A O 1
ATOM 665 N N . ARG A 1 86 ? 6.783 -13.274 -26.063 1.00 64.81 86 ARG A N 1
ATOM 666 C CA . ARG A 1 86 ? 7.595 -13.291 -27.294 1.00 64.81 86 ARG A CA 1
ATOM 667 C C . ARG A 1 86 ? 8.111 -11.890 -27.678 1.00 64.81 86 ARG A C 1
ATOM 669 O O . ARG A 1 86 ? 9.177 -11.805 -28.278 1.00 64.81 86 ARG A O 1
ATOM 676 N N . ASP A 1 87 ? 7.391 -10.837 -27.278 1.00 70.88 87 ASP A N 1
ATOM 677 C CA . ASP A 1 87 ? 7.649 -9.450 -27.692 1.00 70.88 87 ASP A CA 1
ATOM 678 C C . ASP A 1 87 ? 8.129 -8.533 -26.548 1.00 70.88 87 ASP A C 1
ATOM 680 O O . ASP A 1 87 ? 8.765 -7.514 -26.809 1.00 70.88 87 ASP A O 1
ATOM 684 N N . SER A 1 88 ? 7.876 -8.884 -25.280 1.00 69.50 88 SER A N 1
ATOM 685 C CA . SER A 1 88 ? 8.387 -8.145 -24.117 1.00 69.50 88 SER A CA 1
ATOM 686 C C . SER A 1 88 ? 8.311 -8.957 -22.821 1.00 69.50 88 SER A C 1
ATOM 688 O O . SER A 1 88 ? 7.414 -9.782 -22.618 1.00 69.50 88 SER A O 1
ATOM 690 N N . SER A 1 89 ? 9.268 -8.709 -21.928 1.00 77.94 89 SER A N 1
ATOM 691 C CA . SER A 1 89 ? 9.206 -9.140 -20.533 1.00 77.94 89 SER A CA 1
ATOM 692 C C . SER A 1 89 ? 8.259 -8.227 -19.759 1.00 77.94 89 SER A C 1
ATOM 694 O O . SER A 1 89 ? 8.429 -7.006 -19.785 1.00 77.94 89 SER A O 1
ATOM 696 N N . SER A 1 90 ? 7.289 -8.798 -19.052 1.00 82.19 90 SER A N 1
ATOM 697 C CA . SER A 1 90 ? 6.360 -8.056 -18.200 1.00 82.19 90 SER A CA 1
ATOM 698 C C . SER A 1 90 ? 6.299 -8.644 -16.793 1.00 82.19 90 SER A C 1
ATOM 700 O O . SER A 1 90 ? 6.615 -9.811 -16.571 1.00 82.19 90 SER A O 1
ATOM 702 N N . LEU A 1 91 ? 5.898 -7.823 -15.825 1.00 85.75 91 LEU A N 1
ATOM 703 C CA . LEU A 1 91 ? 5.674 -8.245 -14.445 1.00 85.75 91 LEU A CA 1
ATOM 704 C C . LEU A 1 91 ? 4.173 -8.230 -14.167 1.00 85.75 91 LEU A C 1
ATOM 706 O O . LEU A 1 91 ? 3.525 -7.189 -14.275 1.00 85.75 91 LEU A O 1
ATOM 710 N N . THR A 1 92 ? 3.621 -9.379 -13.789 1.00 87.94 92 THR A N 1
ATOM 711 C CA . THR A 1 92 ? 2.219 -9.507 -13.387 1.00 87.94 92 THR A CA 1
ATOM 712 C C . THR A 1 92 ? 2.130 -9.612 -11.874 1.00 87.94 92 THR A C 1
ATOM 714 O O . THR A 1 92 ? 2.758 -10.463 -11.256 1.00 87.94 92 THR A O 1
ATOM 717 N N . ILE A 1 93 ? 1.311 -8.761 -11.262 1.00 88.69 93 ILE A N 1
ATOM 718 C CA . ILE A 1 93 ? 1.071 -8.777 -9.820 1.00 88.69 93 ILE A CA 1
ATOM 719 C C . ILE A 1 93 ? -0.265 -9.462 -9.554 1.00 88.69 93 ILE A C 1
ATOM 721 O O . ILE A 1 93 ? -1.315 -8.983 -9.988 1.00 88.69 93 ILE A O 1
ATOM 725 N N . ARG A 1 94 ? -0.242 -10.565 -8.805 1.00 88.81 94 ARG A N 1
ATOM 726 C CA . ARG A 1 94 ? -1.447 -11.298 -8.399 1.00 88.81 94 ARG A CA 1
ATOM 727 C C . ARG A 1 94 ? -1.685 -11.108 -6.919 1.00 88.81 94 ARG A C 1
ATOM 729 O O . ARG A 1 94 ? -0.787 -11.313 -6.111 1.00 88.81 94 ARG A O 1
ATOM 736 N N . ILE A 1 95 ? -2.907 -10.726 -6.572 1.00 88.56 95 ILE A N 1
ATOM 737 C CA . ILE A 1 95 ? -3.312 -10.488 -5.190 1.00 88.56 95 ILE A CA 1
ATOM 738 C C . ILE A 1 95 ? -4.356 -11.530 -4.818 1.00 88.56 95 ILE A C 1
ATOM 740 O O . ILE A 1 95 ? -5.392 -11.642 -5.472 1.00 88.56 95 ILE A O 1
ATOM 744 N N . ALA A 1 96 ? -4.081 -12.273 -3.754 1.00 86.94 96 ALA A N 1
ATOM 745 C CA . ALA A 1 96 ? -5.038 -13.147 -3.101 1.00 86.94 96 ALA A CA 1
ATOM 746 C C . ALA A 1 96 ? -5.506 -12.476 -1.808 1.00 86.94 96 ALA A C 1
ATOM 748 O O . ALA A 1 96 ? -4.693 -11.998 -1.019 1.00 86.94 96 ALA A O 1
ATOM 749 N N . SER A 1 97 ? -6.813 -12.436 -1.578 1.00 85.38 97 SER A N 1
ATOM 750 C CA . SER A 1 97 ? -7.389 -11.900 -0.346 1.00 85.38 97 SER A CA 1
ATOM 751 C C . SER A 1 97 ? -8.579 -12.747 0.091 1.00 85.38 97 SER A C 1
ATOM 753 O O . SER A 1 97 ? -9.198 -13.425 -0.729 1.00 85.38 97 SER A O 1
ATOM 755 N N . ASN A 1 98 ? -8.880 -12.722 1.391 1.00 85.88 98 ASN A N 1
ATOM 756 C CA . ASN A 1 98 ? -10.008 -13.453 1.977 1.00 85.88 98 ASN A CA 1
ATOM 757 C C . ASN A 1 98 ? -11.362 -12.919 1.489 1.00 85.88 98 ASN A C 1
ATOM 759 O O . ASN A 1 98 ? -12.346 -13.654 1.455 1.00 85.88 98 ASN A O 1
ATOM 763 N N . GLU A 1 99 ? -11.409 -11.645 1.110 1.00 84.31 99 GLU A N 1
ATOM 764 C CA . GLU A 1 99 ? -12.569 -11.008 0.504 1.00 84.31 99 GLU A CA 1
ATOM 765 C C . GLU A 1 99 ? -12.186 -10.471 -0.872 1.00 84.31 99 GLU A C 1
ATOM 767 O O . GLU A 1 99 ? -11.042 -10.083 -1.113 1.00 84.31 99 GLU A O 1
ATOM 772 N N . THR A 1 100 ? -13.154 -10.408 -1.787 1.00 82.81 100 THR A N 1
ATOM 773 C CA . THR A 1 100 ? -12.924 -9.722 -3.061 1.00 82.81 100 THR A CA 1
ATOM 774 C C . THR A 1 100 ? -12.638 -8.242 -2.773 1.00 82.81 100 THR A C 1
ATOM 776 O O . THR A 1 100 ? -13.467 -7.582 -2.135 1.00 82.81 100 THR A O 1
ATOM 779 N N . PRO A 1 101 ? -11.483 -7.701 -3.202 1.00 79.75 101 PRO A N 1
ATOM 780 C CA . PRO A 1 101 ? -11.145 -6.311 -2.942 1.00 79.75 101 PRO A CA 1
ATOM 781 C C . PRO A 1 101 ? -12.154 -5.377 -3.617 1.00 79.75 101 PRO A C 1
ATOM 783 O O . PRO A 1 101 ? -12.649 -5.647 -4.712 1.00 79.75 101 PRO A O 1
ATOM 786 N N . LEU A 1 102 ? -12.452 -4.254 -2.961 1.00 83.81 102 LEU A N 1
ATOM 787 C CA . LEU A 1 102 ? -13.322 -3.224 -3.527 1.00 83.81 102 LEU A CA 1
ATOM 788 C C . LEU A 1 102 ? -12.688 -2.643 -4.798 1.00 83.81 102 LEU A C 1
ATOM 790 O O . LEU A 1 102 ? -11.466 -2.498 -4.869 1.00 83.81 102 LEU A O 1
ATOM 794 N N . ALA A 1 103 ? -13.518 -2.235 -5.762 1.00 87.12 103 ALA A N 1
ATOM 795 C CA . ALA A 1 103 ? -13.048 -1.608 -7.002 1.00 87.12 103 ALA A CA 1
ATOM 796 C C . ALA A 1 103 ? -12.114 -0.416 -6.726 1.00 87.12 103 ALA A C 1
ATOM 798 O O . ALA A 1 103 ? -11.046 -0.316 -7.318 1.00 87.12 103 ALA A O 1
ATOM 799 N N . GLU A 1 104 ? -12.439 0.408 -5.724 1.00 86.31 104 GLU A N 1
ATOM 800 C CA . GLU A 1 104 ? -11.602 1.533 -5.291 1.00 86.31 104 GLU A CA 1
ATOM 801 C C . GLU A 1 104 ? -10.182 1.117 -4.873 1.00 86.31 104 GLU A C 1
ATOM 803 O O . GLU A 1 104 ? -9.221 1.846 -5.133 1.00 86.31 104 GLU A O 1
ATOM 808 N N . THR A 1 105 ? -10.038 -0.046 -4.226 1.00 84.88 105 THR A N 1
ATOM 809 C CA . THR A 1 105 ? -8.743 -0.601 -3.812 1.00 84.88 105 THR A CA 1
ATOM 810 C C . THR A 1 105 ? -7.939 -1.035 -5.030 1.00 84.88 105 THR A C 1
ATOM 812 O O . THR A 1 105 ? -6.767 -0.681 -5.141 1.00 84.88 105 THR A O 1
ATOM 815 N N . VAL A 1 106 ? -8.573 -1.742 -5.969 1.00 88.19 106 VAL A N 1
ATOM 816 C CA . VAL A 1 106 ? -7.930 -2.184 -7.214 1.00 88.19 106 VAL A CA 1
ATOM 817 C C . VAL A 1 106 ? -7.503 -0.981 -8.057 1.00 88.19 106 VAL A C 1
ATOM 819 O O . VAL A 1 106 ? -6.359 -0.914 -8.502 1.00 88.19 106 VAL A O 1
ATOM 822 N N . ASP A 1 107 ? -8.377 0.009 -8.221 1.00 90.69 107 ASP A N 1
ATOM 823 C CA . ASP A 1 107 ? -8.074 1.224 -8.976 1.00 90.69 107 ASP A CA 1
ATOM 824 C C . ASP A 1 107 ? -6.985 2.059 -8.296 1.00 90.69 107 ASP A C 1
ATOM 826 O O . ASP A 1 107 ? -6.142 2.654 -8.964 1.00 90.69 107 ASP A O 1
ATOM 830 N N . GLY A 1 108 ? -6.973 2.103 -6.961 1.00 90.25 108 GLY A N 1
ATOM 831 C CA . GLY A 1 108 ? -5.914 2.756 -6.198 1.00 90.25 108 GLY A CA 1
ATOM 832 C C . GLY A 1 108 ? -4.557 2.088 -6.390 1.00 90.25 108 GLY A C 1
ATOM 833 O O . GLY A 1 108 ? -3.575 2.788 -6.625 1.00 90.25 108 GLY A O 1
ATOM 834 N N . LEU A 1 109 ? -4.508 0.754 -6.371 1.00 90.56 109 LEU A N 1
ATOM 835 C CA . LEU A 1 109 ? -3.293 -0.001 -6.673 1.00 90.56 109 LEU A CA 1
ATOM 836 C C . LEU A 1 109 ? -2.820 0.241 -8.110 1.00 90.56 109 LEU A C 1
ATOM 838 O O . LEU A 1 109 ? -1.643 0.533 -8.305 1.00 90.56 109 LEU A O 1
ATOM 842 N N . ARG A 1 110 ? -3.723 0.212 -9.103 1.00 92.12 110 ARG A N 1
ATOM 843 C CA . ARG A 1 110 ? -3.371 0.540 -10.497 1.00 92.12 110 ARG A CA 1
ATOM 844 C C . ARG A 1 110 ? -2.795 1.947 -10.627 1.00 92.12 110 ARG A C 1
ATOM 846 O O . ARG A 1 110 ? -1.798 2.118 -11.313 1.00 92.12 110 ARG A O 1
ATOM 853 N N . ARG A 1 111 ? -3.368 2.944 -9.942 1.00 93.44 111 ARG A N 1
ATOM 854 C CA . ARG A 1 111 ? -2.823 4.314 -9.934 1.00 93.44 111 ARG A CA 1
ATOM 855 C C . ARG A 1 111 ? -1.426 4.381 -9.323 1.00 93.44 111 ARG A C 1
ATOM 857 O O . ARG A 1 111 ? -0.581 5.088 -9.857 1.00 93.44 111 ARG A O 1
ATOM 864 N N . CYS A 1 112 ? -1.173 3.667 -8.225 1.00 91.69 112 CYS A N 1
ATOM 865 C CA . CYS A 1 112 ? 0.170 3.593 -7.647 1.00 91.69 112 CYS A CA 1
ATOM 866 C C . CYS A 1 112 ? 1.169 2.988 -8.641 1.00 91.69 112 CYS A C 1
ATOM 868 O O . CYS A 1 112 ? 2.245 3.548 -8.824 1.00 91.69 112 CYS A O 1
ATOM 870 N N . LEU A 1 113 ? 0.802 1.884 -9.299 1.00 90.88 113 LEU A N 1
ATOM 871 C CA . LEU A 1 113 ? 1.653 1.230 -10.294 1.00 90.88 113 LEU A CA 1
ATOM 872 C C . LEU A 1 113 ? 1.891 2.114 -11.522 1.00 90.88 113 LEU A C 1
ATOM 874 O O . LEU A 1 113 ? 3.026 2.200 -11.965 1.00 90.88 113 LEU A O 1
ATOM 878 N N . GLY A 1 114 ? 0.875 2.837 -11.999 1.00 91.44 114 GLY A N 1
ATOM 879 C CA . GLY A 1 114 ? 1.027 3.793 -13.100 1.00 91.44 114 GLY A CA 1
ATOM 880 C C . GLY A 1 114 ? 2.020 4.913 -12.780 1.00 91.44 114 GLY A C 1
ATOM 881 O O . GLY A 1 114 ? 2.852 5.246 -13.610 1.00 91.44 114 GLY A O 1
ATOM 882 N N . ILE A 1 115 ? 2.027 5.434 -11.546 1.00 90.50 115 ILE A N 1
ATOM 883 C CA . ILE A 1 115 ? 3.031 6.432 -11.126 1.00 90.50 115 ILE A CA 1
ATOM 884 C C . ILE A 1 115 ? 4.444 5.836 -11.128 1.00 90.50 115 ILE A C 1
ATOM 886 O O . ILE A 1 115 ? 5.397 6.524 -11.487 1.00 90.50 115 ILE A O 1
ATOM 890 N N . VAL A 1 116 ? 4.593 4.577 -10.702 1.00 88.88 116 VAL A N 1
ATOM 891 C CA . VAL A 1 116 ? 5.888 3.877 -10.716 1.00 88.88 116 VAL A CA 1
ATOM 892 C C . VAL A 1 116 ? 6.348 3.620 -12.150 1.00 88.88 116 VAL A C 1
ATOM 894 O O . VAL A 1 116 ? 7.520 3.815 -12.449 1.00 88.88 116 VAL A O 1
ATOM 897 N N . GLU A 1 117 ? 5.433 3.231 -13.034 1.00 88.38 117 GLU A N 1
ATOM 898 C CA . GLU A 1 117 ? 5.698 3.034 -14.457 1.00 88.38 117 GLU A CA 1
ATOM 899 C C . GLU A 1 117 ? 6.129 4.341 -15.132 1.00 88.38 117 GLU A C 1
ATOM 901 O O . GLU A 1 117 ? 7.166 4.370 -15.789 1.00 88.38 117 GLU A O 1
ATOM 906 N N . GLU A 1 118 ? 5.402 5.438 -14.918 1.00 88.94 118 GLU A N 1
ATOM 907 C CA . GLU A 1 118 ? 5.775 6.768 -15.416 1.00 88.94 118 GLU A CA 1
ATOM 908 C C . GLU A 1 118 ? 7.159 7.191 -14.907 1.00 88.94 118 GLU A C 1
ATOM 910 O O . GLU A 1 118 ? 7.991 7.662 -15.680 1.00 88.94 118 GLU A O 1
ATOM 915 N N . ALA A 1 119 ? 7.436 6.973 -13.617 1.00 87.19 119 ALA A N 1
ATOM 916 C CA . ALA A 1 119 ? 8.728 7.296 -13.020 1.00 87.19 119 ALA A CA 1
ATOM 917 C C . ALA A 1 119 ? 9.874 6.435 -13.575 1.00 87.19 119 ALA A C 1
ATOM 919 O O . ALA A 1 119 ? 11.002 6.912 -13.659 1.00 87.19 119 ALA A O 1
ATOM 920 N N . ALA A 1 120 ? 9.603 5.178 -13.939 1.00 84.44 120 ALA A N 1
ATOM 921 C CA . ALA A 1 120 ? 10.586 4.279 -14.538 1.00 84.44 120 ALA A CA 1
ATOM 922 C C . ALA A 1 120 ? 10.907 4.647 -15.996 1.00 84.44 120 ALA A C 1
ATOM 924 O O . ALA A 1 120 ? 12.030 4.425 -16.442 1.00 84.44 120 ALA A O 1
ATOM 925 N N . HIS A 1 121 ? 9.943 5.222 -16.721 1.00 84.62 121 HIS A N 1
ATOM 926 C CA . HIS A 1 121 ? 10.132 5.711 -18.089 1.00 84.62 121 HIS A CA 1
ATOM 927 C C . HIS A 1 121 ? 10.725 7.126 -18.157 1.00 84.62 121 HIS A C 1
ATOM 929 O O . HIS A 1 121 ? 11.153 7.552 -19.228 1.00 84.62 121 HIS A O 1
ATOM 935 N N . ALA A 1 122 ? 10.753 7.869 -17.048 1.00 83.25 122 ALA A N 1
ATOM 936 C CA . ALA A 1 122 ? 11.343 9.200 -17.015 1.00 83.25 122 ALA A CA 1
ATOM 937 C C . ALA A 1 122 ? 12.868 9.125 -17.230 1.00 83.25 122 ALA A C 1
ATOM 939 O O . ALA A 1 122 ? 13.602 8.558 -16.423 1.00 83.25 122 ALA A O 1
ATOM 940 N N . GLU A 1 123 ? 13.351 9.727 -18.318 1.00 69.62 123 GLU A N 1
ATOM 941 C CA . GLU A 1 123 ? 14.774 9.717 -18.694 1.00 69.62 123 GLU A CA 1
ATOM 942 C C . GLU A 1 123 ? 15.652 10.579 -17.768 1.00 69.62 123 GLU A C 1
ATOM 944 O O . GLU A 1 123 ? 16.868 10.387 -17.704 1.00 69.62 123 GLU A O 1
ATOM 949 N N . THR A 1 124 ? 15.054 11.524 -17.033 1.00 71.38 124 THR A N 1
ATOM 950 C CA . THR A 1 124 ? 15.765 12.472 -16.168 1.00 71.38 124 THR A CA 1
ATOM 951 C C . THR A 1 124 ? 15.332 12.387 -14.707 1.00 71.38 124 THR A C 1
ATOM 953 O O . THR A 1 124 ? 14.166 12.211 -14.360 1.00 71.38 124 THR A O 1
ATOM 956 N N . ASP A 1 125 ? 16.310 12.577 -13.819 1.00 72.44 125 ASP A N 1
ATOM 957 C CA . ASP A 1 125 ? 16.139 12.542 -12.359 1.00 72.44 125 ASP A CA 1
ATOM 958 C C . ASP A 1 125 ? 15.301 13.724 -11.814 1.00 72.44 125 ASP A C 1
ATOM 960 O O . ASP A 1 125 ? 14.859 13.733 -10.667 1.00 72.44 125 ASP A O 1
ATOM 964 N N . GLU A 1 126 ? 15.050 14.723 -12.662 1.00 72.94 126 GLU A N 1
ATOM 965 C CA . GLU A 1 126 ? 14.462 16.022 -12.322 1.00 72.94 126 GLU A CA 1
ATOM 966 C C . GLU A 1 126 ? 13.035 15.920 -11.752 1.00 72.94 126 GLU A C 1
ATOM 968 O O . GLU A 1 126 ? 12.604 16.776 -10.981 1.00 72.94 126 GLU A O 1
ATOM 973 N N . TYR A 1 127 ? 12.323 14.827 -12.047 1.00 77.75 127 TYR A N 1
ATOM 974 C CA . TYR A 1 127 ? 10.952 14.594 -11.584 1.00 77.75 127 TYR A CA 1
ATOM 975 C C . TYR A 1 127 ? 10.831 13.544 -10.472 1.00 77.75 127 TYR A C 1
ATOM 977 O O . TYR A 1 127 ? 9.715 13.274 -10.014 1.00 77.75 127 TYR A O 1
ATOM 985 N N . LYS A 1 128 ? 11.935 12.958 -9.976 1.00 81.44 128 LYS A N 1
ATOM 986 C CA . LYS A 1 128 ? 11.850 11.867 -8.984 1.00 81.44 128 LYS A CA 1
ATOM 987 C C . LYS A 1 128 ? 11.110 12.270 -7.714 1.00 81.44 128 LYS A C 1
ATOM 989 O O . LYS A 1 128 ? 10.302 11.490 -7.211 1.00 81.44 128 LYS A O 1
ATOM 994 N N . ASP A 1 129 ? 11.334 13.478 -7.208 1.00 85.50 129 ASP A N 1
ATOM 995 C CA . ASP A 1 129 ? 10.665 13.938 -5.986 1.00 85.50 129 ASP A CA 1
ATOM 996 C C . ASP A 1 129 ? 9.167 14.186 -6.191 1.00 85.50 129 ASP A C 1
ATOM 998 O O . ASP A 1 129 ? 8.362 13.934 -5.288 1.00 85.50 129 ASP A O 1
ATOM 1002 N N . ILE A 1 130 ? 8.767 14.593 -7.398 1.00 87.62 130 ILE A N 1
ATOM 1003 C CA . ILE A 1 130 ? 7.359 14.746 -7.775 1.00 87.62 130 ILE A CA 1
ATOM 1004 C C . ILE A 1 130 ? 6.689 13.371 -7.840 1.00 87.62 130 ILE A C 1
ATOM 1006 O O . ILE A 1 130 ? 5.638 13.180 -7.226 1.00 87.62 130 ILE A O 1
ATOM 1010 N N . HIS A 1 131 ? 7.312 12.387 -8.495 1.00 87.88 131 HIS A N 1
ATOM 1011 C CA . HIS A 1 131 ? 6.786 11.021 -8.549 1.00 87.88 131 HIS A CA 1
ATOM 1012 C C . HIS A 1 131 ? 6.687 10.387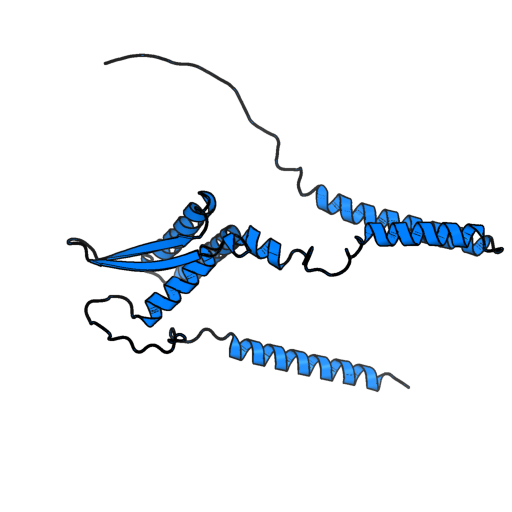 -7.158 1.00 87.88 131 HIS A C 1
ATOM 1014 O O . HIS A 1 131 ? 5.648 9.820 -6.821 1.00 87.88 131 HIS A O 1
ATOM 1020 N N . LYS A 1 132 ? 7.710 10.550 -6.306 1.00 88.38 132 LYS A N 1
ATOM 1021 C CA . LYS A 1 132 ? 7.676 10.093 -4.906 1.00 88.38 132 LYS A CA 1
ATOM 1022 C C . LYS A 1 132 ? 6.536 10.744 -4.126 1.00 88.38 132 LYS A C 1
ATOM 1024 O O . LYS A 1 132 ? 5.802 10.052 -3.421 1.00 88.38 132 LYS A O 1
ATOM 1029 N N . SER A 1 133 ? 6.359 12.056 -4.272 1.00 89.25 133 SER A N 1
ATOM 1030 C CA . SER A 1 133 ? 5.285 12.799 -3.602 1.00 89.25 133 SER A CA 1
ATOM 1031 C C . SER A 1 133 ? 3.905 12.336 -4.070 1.00 89.25 133 SER A C 1
ATOM 1033 O O . SER A 1 133 ? 3.022 12.073 -3.251 1.00 89.25 133 SER A O 1
ATOM 1035 N N . ASN A 1 134 ? 3.726 12.160 -5.380 1.00 92.06 134 ASN A N 1
ATOM 1036 C CA . ASN A 1 134 ? 2.485 11.663 -5.969 1.00 92.06 134 ASN A CA 1
ATOM 1037 C C . ASN A 1 134 ? 2.173 10.238 -5.502 1.00 92.06 134 ASN A C 1
ATOM 1039 O O . ASN A 1 134 ? 1.042 9.960 -5.092 1.00 92.06 134 ASN A O 1
ATOM 1043 N N . LEU A 1 135 ? 3.176 9.357 -5.502 1.00 92.56 135 LEU A N 1
ATOM 1044 C CA . LEU A 1 135 ? 3.051 7.986 -5.022 1.00 92.56 135 LEU A CA 1
ATOM 1045 C C . LEU A 1 135 ? 2.651 7.960 -3.544 1.00 92.56 135 LEU A C 1
ATOM 1047 O O . LEU A 1 135 ? 1.692 7.281 -3.179 1.00 92.56 135 LEU A O 1
ATOM 1051 N N . LEU A 1 136 ? 3.311 8.759 -2.700 1.00 91.69 136 LEU A N 1
ATOM 1052 C CA . LEU A 1 136 ? 2.980 8.871 -1.281 1.00 91.69 136 LEU A CA 1
ATOM 1053 C C . LEU A 1 136 ? 1.532 9.334 -1.068 1.00 91.69 136 LEU A C 1
ATOM 1055 O O . LEU A 1 136 ? 0.806 8.743 -0.267 1.00 91.69 136 LEU A O 1
ATOM 1059 N N . ILE A 1 137 ? 1.077 10.350 -1.807 1.00 92.88 137 ILE A N 1
ATOM 1060 C CA . ILE A 1 137 ? -0.309 10.830 -1.734 1.00 92.88 137 ILE A CA 1
ATOM 1061 C C . ILE A 1 137 ? -1.292 9.713 -2.106 1.00 92.88 137 ILE A C 1
ATOM 1063 O O . ILE A 1 137 ? -2.309 9.546 -1.424 1.00 92.88 137 ILE A O 1
ATOM 1067 N N . GLN A 1 138 ? -1.013 8.934 -3.156 1.00 92.94 138 GLN A N 1
ATOM 1068 C CA . GLN A 1 138 ? -1.876 7.812 -3.538 1.00 92.94 138 GLN A CA 1
ATOM 1069 C C . GLN A 1 138 ? -1.873 6.697 -2.490 1.00 92.94 138 GLN A C 1
ATOM 1071 O O . GLN A 1 138 ? -2.944 6.204 -2.134 1.00 92.94 138 GLN A O 1
ATOM 1076 N N . ILE A 1 139 ? -0.714 6.360 -1.921 1.00 91.38 139 ILE A N 1
ATOM 1077 C CA . ILE A 1 139 ? -0.599 5.381 -0.833 1.00 91.38 139 ILE A CA 1
ATOM 1078 C C . ILE A 1 139 ? -1.412 5.829 0.388 1.00 91.38 139 ILE A C 1
ATOM 1080 O O . ILE A 1 139 ? -2.141 5.026 0.978 1.00 91.38 139 ILE A O 1
ATOM 1084 N N . ILE A 1 140 ? -1.343 7.109 0.767 1.00 90.31 140 ILE A N 1
ATOM 1085 C CA . ILE A 1 140 ? -2.130 7.661 1.881 1.00 90.31 140 ILE A CA 1
ATOM 1086 C C . ILE A 1 140 ? -3.628 7.575 1.578 1.00 90.31 140 ILE A C 1
ATOM 1088 O O . ILE A 1 140 ? -4.405 7.187 2.451 1.00 90.31 140 ILE A O 1
ATOM 1092 N N . LYS A 1 141 ? -4.052 7.899 0.349 1.00 90.31 141 LYS A N 1
ATOM 1093 C CA . LYS A 1 141 ? -5.456 7.769 -0.073 1.00 90.31 141 LYS A CA 1
ATOM 1094 C C . LYS A 1 141 ? -5.934 6.319 0.008 1.00 90.31 141 LYS A C 1
ATOM 1096 O O . LYS A 1 141 ? -6.980 6.072 0.602 1.00 90.31 141 LYS A O 1
ATOM 1101 N N . LEU A 1 142 ? -5.152 5.379 -0.526 1.00 89.06 142 LEU A N 1
ATOM 1102 C CA . LEU A 1 142 ? -5.456 3.947 -0.538 1.00 89.06 142 LEU A CA 1
ATOM 1103 C C . LEU A 1 142 ? -5.543 3.370 0.880 1.00 89.06 142 LEU A C 1
ATOM 1105 O O . LEU A 1 142 ? -6.460 2.622 1.207 1.00 89.06 142 LEU A O 1
ATOM 1109 N N . SER A 1 143 ? -4.613 3.763 1.750 1.00 87.44 143 SER A N 1
ATOM 1110 C CA . SER A 1 143 ? -4.521 3.255 3.121 1.00 87.44 143 SER A CA 1
ATOM 1111 C C . SER A 1 143 ? -5.314 4.072 4.148 1.00 87.44 143 SER A C 1
ATOM 1113 O O . SER A 1 143 ? -5.259 3.766 5.340 1.00 87.44 143 SER A O 1
ATOM 1115 N N . LYS A 1 144 ? -6.085 5.081 3.719 1.00 87.06 144 LYS A N 1
ATOM 1116 C CA . LYS A 1 144 ? -6.805 6.029 4.586 1.00 87.06 144 LYS A CA 1
ATOM 1117 C C . LYS A 1 144 ? -7.654 5.343 5.652 1.00 87.06 144 LYS A C 1
ATOM 1119 O O . LYS A 1 144 ? -7.593 5.737 6.814 1.00 87.06 144 LYS A O 1
ATOM 1124 N N . SER A 1 145 ? -8.442 4.339 5.274 1.00 81.50 145 SER A N 1
ATOM 1125 C CA . SER A 1 145 ? -9.324 3.618 6.202 1.00 81.50 145 SER A CA 1
ATOM 1126 C C . SER A 1 145 ? -8.516 2.871 7.259 1.00 81.50 145 SER A C 1
ATOM 1128 O O . SER A 1 145 ? -8.735 3.077 8.449 1.00 81.50 145 SER A O 1
ATOM 1130 N N . ARG A 1 146 ? -7.502 2.106 6.839 1.00 84.50 146 ARG A N 1
ATOM 1131 C CA . ARG A 1 146 ? -6.560 1.430 7.742 1.00 84.50 146 ARG A CA 1
ATOM 1132 C C . ARG A 1 146 ? -5.844 2.410 8.680 1.00 84.50 146 ARG A C 1
ATOM 1134 O O . ARG A 1 146 ? -5.777 2.175 9.879 1.00 84.50 146 ARG A O 1
ATOM 1141 N N . LEU A 1 147 ? -5.326 3.525 8.162 1.00 84.25 147 LEU A N 1
ATOM 1142 C CA . LEU A 1 147 ? -4.650 4.542 8.977 1.00 84.25 147 LEU A CA 1
ATOM 1143 C C . LEU A 1 147 ? -5.609 5.180 9.988 1.00 84.25 147 LEU A C 1
ATOM 1145 O O . LEU A 1 147 ? -5.248 5.359 11.148 1.00 84.25 147 LEU A O 1
ATOM 1149 N N . ARG A 1 148 ? -6.852 5.466 9.583 1.00 82.94 148 ARG A N 1
ATOM 1150 C CA . ARG A 1 148 ? -7.899 5.963 10.485 1.00 82.94 148 ARG A CA 1
ATOM 1151 C C . ARG A 1 148 ? -8.262 4.955 11.569 1.00 82.94 148 ARG A C 1
ATOM 1153 O O . ARG A 1 148 ? -8.494 5.388 12.687 1.00 82.94 148 ARG A O 1
ATOM 1160 N N . CYS A 1 149 ? -8.293 3.657 11.278 1.00 77.44 149 CYS A N 1
ATOM 1161 C CA . CYS A 1 149 ? -8.539 2.623 12.289 1.00 77.44 149 CYS A CA 1
ATOM 1162 C C . CYS A 1 149 ? -7.394 2.504 13.307 1.00 77.44 149 CYS A C 1
ATOM 1164 O O . CYS A 1 149 ? -7.651 2.222 14.472 1.00 77.44 149 CYS A O 1
ATOM 1166 N N . ARG A 1 150 ? -6.152 2.792 12.900 1.00 78.12 150 ARG A N 1
ATOM 1167 C CA . ARG A 1 150 ? -4.987 2.787 13.802 1.00 78.12 150 ARG A CA 1
ATOM 1168 C C . ARG A 1 150 ? -4.838 4.059 14.631 1.00 78.12 150 ARG A C 1
ATOM 1170 O O . ARG A 1 150 ? -4.388 3.994 15.769 1.00 78.12 150 ARG A O 1
ATOM 1177 N N . ILE A 1 151 ? -5.168 5.212 14.050 1.00 80.12 151 ILE A N 1
ATOM 1178 C CA . ILE A 1 151 ? -5.086 6.521 14.721 1.00 80.12 151 ILE A CA 1
ATOM 1179 C C . ILE A 1 151 ? -6.347 6.773 15.560 1.00 80.12 151 ILE A C 1
ATOM 1181 O O . ILE A 1 151 ? -6.289 7.356 16.641 1.00 80.12 151 ILE A O 1
ATOM 1185 N N . GLY A 1 152 ? -7.500 6.332 15.062 1.00 64.06 152 GLY A N 1
ATOM 1186 C CA . GLY A 1 152 ? -8.764 6.343 15.778 1.00 64.06 152 GLY A CA 1
ATOM 1187 C C . GLY A 1 152 ? -8.738 5.303 16.890 1.00 64.06 152 GLY A C 1
ATOM 1188 O O . GLY A 1 152 ? -8.347 4.166 16.672 1.00 64.06 152 GLY A O 1
ATOM 1189 N N . LEU A 1 153 ? -9.133 5.723 18.092 1.00 52.59 153 LEU A N 1
ATOM 1190 C CA . LEU A 1 153 ? -9.207 4.929 19.319 1.00 52.59 153 LEU A CA 1
ATOM 1191 C C . LEU A 1 153 ? -9.451 3.425 19.100 1.00 52.59 153 LEU A C 1
ATOM 1193 O O . LEU A 1 153 ? -10.414 3.041 18.435 1.00 52.59 153 LEU A O 1
ATOM 1197 N N . GLN A 1 154 ? -8.696 2.612 19.852 1.00 51.25 154 GLN A N 1
ATOM 1198 C CA . GLN A 1 154 ? -9.096 1.288 20.338 1.00 51.25 154 GLN A CA 1
ATOM 1199 C C . GLN A 1 154 ? -10.479 1.363 21.014 1.00 51.25 154 GLN A C 1
ATOM 1201 O O . GLN A 1 154 ? -10.607 1.386 22.238 1.00 51.25 154 GLN A O 1
ATOM 1206 N N . LYS A 1 155 ? -11.548 1.419 20.228 1.00 54.62 155 LYS A N 1
ATOM 1207 C CA . LYS A 1 155 ? -12.886 1.116 20.706 1.00 54.62 155 LYS A CA 1
ATOM 1208 C C . LYS A 1 155 ? -12.991 -0.403 20.649 1.00 54.62 155 LYS A C 1
ATOM 1210 O O . LYS A 1 155 ? -13.143 -0.978 19.581 1.00 54.62 155 LYS A O 1
ATOM 1215 N N . ASN A 1 156 ? -12.892 -1.026 21.823 1.00 49.62 156 ASN A N 1
ATOM 1216 C CA . ASN A 1 156 ? -13.295 -2.408 22.101 1.00 49.62 156 ASN A CA 1
ATOM 1217 C C . ASN A 1 156 ? -12.224 -3.497 21.882 1.00 49.62 156 ASN A C 1
ATOM 1219 O O . ASN A 1 156 ? -12.360 -4.383 21.045 1.00 49.62 156 ASN A O 1
ATOM 1223 N N . ARG A 1 157 ? -11.220 -3.537 22.764 1.00 46.06 157 ARG A N 1
ATOM 1224 C CA . ARG A 1 157 ? -10.737 -4.823 23.302 1.00 46.06 157 ARG A CA 1
ATOM 1225 C C . ARG A 1 157 ? -11.004 -4.852 24.805 1.00 46.06 157 ARG A C 1
ATOM 1227 O O . ARG A 1 157 ? -10.195 -4.363 25.578 1.00 46.06 157 ARG A O 1
ATOM 1234 N N . GLY A 1 158 ? -12.174 -5.359 25.198 1.00 50.34 158 GLY A N 1
ATOM 1235 C CA . GLY A 1 158 ? -12.464 -5.934 26.526 1.00 50.34 158 GLY A CA 1
ATOM 1236 C C . GLY A 1 158 ? -12.299 -5.082 27.797 1.00 50.34 158 GLY A C 1
ATOM 1237 O O . GLY A 1 158 ? -12.587 -5.577 28.879 1.00 50.34 158 GLY A O 1
ATOM 1238 N N . GLY A 1 159 ? -11.856 -3.830 27.720 1.00 48.78 159 GLY A N 1
ATOM 1239 C CA . GLY A 1 159 ? -11.764 -2.918 28.858 1.00 48.78 159 GLY A CA 1
ATOM 1240 C C . GLY A 1 159 ? -12.956 -1.971 28.874 1.00 48.78 159 GLY A C 1
ATOM 1241 O O . GLY A 1 159 ? -13.246 -1.366 27.847 1.00 48.78 159 GLY A O 1
ATOM 1242 N N . LYS A 1 160 ? -13.633 -1.880 30.029 1.00 49.56 160 LYS A N 1
ATOM 1243 C CA . LYS A 1 160 ? -14.728 -0.955 30.386 1.00 49.56 160 LYS A CA 1
ATOM 1244 C C . LYS A 1 160 ? -14.851 0.221 29.413 1.00 49.56 160 LYS A C 1
ATOM 1246 O O . LYS A 1 160 ? -13.895 0.986 29.292 1.00 49.56 160 LYS A O 1
ATOM 1251 N N . ILE A 1 161 ? -16.021 0.361 28.774 1.00 50.34 161 ILE A N 1
ATOM 1252 C CA . ILE A 1 161 ? -16.395 1.506 27.928 1.00 50.34 161 ILE A CA 1
ATOM 1253 C C . ILE A 1 161 ? -15.903 2.767 28.632 1.00 50.34 161 ILE A C 1
ATOM 1255 O O . ILE A 1 161 ? -16.443 3.147 29.671 1.00 50.34 161 ILE A O 1
ATOM 1259 N N . ARG A 1 162 ? -14.813 3.359 28.131 1.00 50.22 162 ARG A N 1
ATOM 1260 C CA . ARG A 1 162 ? -14.316 4.619 28.668 1.00 50.22 162 ARG A CA 1
ATOM 1261 C C . ARG A 1 162 ? -15.401 5.626 28.303 1.00 50.22 162 ARG A C 1
ATOM 1263 O O . ARG A 1 162 ? -15.589 5.838 27.103 1.00 50.22 162 ARG A O 1
ATOM 1270 N N . PRO A 1 163 ? -16.142 6.179 29.279 1.00 57.31 163 PRO A N 1
ATOM 1271 C CA . PRO A 1 163 ? -17.225 7.093 28.963 1.00 57.31 163 PRO A CA 1
ATOM 1272 C C . PRO A 1 163 ? -16.628 8.246 28.165 1.00 57.31 163 PRO A C 1
ATOM 1274 O O . PRO A 1 163 ? -15.477 8.646 28.424 1.00 57.31 163 PRO A O 1
ATOM 1277 N N . SER A 1 164 ? -17.359 8.721 27.158 1.00 64.38 164 SER A N 1
ATOM 1278 C CA . SER A 1 164 ? -16.889 9.840 26.352 1.00 64.38 164 SER A CA 1
ATOM 1279 C C . SER A 1 164 ? -16.590 11.029 27.269 1.00 64.38 164 SER A C 1
ATOM 1281 O O . SER A 1 164 ? -17.054 11.098 28.411 1.00 64.38 164 SER A O 1
ATOM 1283 N N . LEU A 1 165 ? -15.749 11.959 26.817 1.00 65.06 165 LEU A N 1
ATOM 1284 C CA . LEU A 1 165 ? -15.418 13.121 27.642 1.00 65.06 165 LEU A CA 1
ATOM 1285 C C . LEU A 1 165 ? -16.694 13.890 28.024 1.00 65.06 165 LEU A C 1
ATOM 1287 O O . LEU A 1 165 ? -16.814 14.308 29.170 1.00 65.06 165 LEU A O 1
ATOM 1291 N N . PHE A 1 166 ? -17.666 13.933 27.111 1.00 70.31 166 PHE A N 1
ATOM 1292 C CA . PHE A 1 166 ? -19.020 14.422 27.347 1.00 70.31 166 PHE A CA 1
ATOM 1293 C C . PHE A 1 166 ? -19.727 13.670 28.487 1.00 70.31 166 PHE A C 1
ATOM 1295 O O . PHE A 1 166 ? -20.092 14.291 29.479 1.00 70.31 166 PHE A O 1
ATOM 1302 N N . ASP A 1 167 ? -19.803 12.335 28.435 1.00 68.38 167 ASP A N 1
ATOM 1303 C CA . ASP A 1 167 ? -20.446 11.531 29.494 1.00 68.38 167 ASP A CA 1
ATOM 1304 C C . ASP A 1 167 ? -19.785 11.731 30.866 1.00 68.38 167 ASP A C 1
ATOM 1306 O O . ASP A 1 167 ? -20.442 11.709 31.906 1.00 68.38 167 ASP A O 1
ATOM 1310 N N . ARG A 1 168 ? -18.459 11.924 30.892 1.00 68.06 168 ARG A N 1
ATOM 1311 C CA . ARG A 1 168 ? -17.712 12.186 32.133 1.00 68.06 168 ARG A CA 1
ATOM 1312 C C . ARG A 1 168 ? -17.997 13.577 32.685 1.00 68.06 168 ARG A C 1
ATOM 1314 O O . ARG A 1 168 ? -18.052 13.723 33.903 1.00 68.06 168 ARG A O 1
ATOM 1321 N N . VAL A 1 169 ? -18.144 14.571 31.812 1.00 73.44 169 VAL A N 1
ATOM 1322 C CA . VAL A 1 169 ? -18.479 15.949 32.188 1.00 73.44 169 VAL A CA 1
ATOM 1323 C C . VAL A 1 169 ? -19.917 16.022 32.694 1.00 73.44 169 VAL A C 1
ATOM 1325 O O . VAL A 1 169 ? -20.135 16.549 33.780 1.00 73.44 169 VAL A O 1
ATOM 1328 N N . GLU A 1 170 ? -20.869 15.397 32.005 1.00 73.88 170 GLU A N 1
ATOM 1329 C CA . GLU A 1 170 ? -22.263 15.340 32.458 1.00 73.88 170 GLU A CA 1
ATOM 1330 C C . GLU A 1 170 ? -22.419 14.520 33.746 1.00 73.88 170 GLU A C 1
ATOM 1332 O O . GLU A 1 170 ? -23.073 14.954 34.691 1.00 73.88 170 GLU A O 1
ATOM 1337 N N . SER A 1 171 ? -21.712 13.393 33.884 1.00 70.62 171 SER A N 1
ATOM 1338 C CA . SER A 1 171 ? -21.675 12.648 35.151 1.00 70.62 171 SER A CA 1
ATOM 1339 C C . SER A 1 171 ? -21.110 13.486 36.306 1.00 70.62 171 SER A C 1
ATOM 1341 O O . SER A 1 171 ? -21.618 13.427 37.430 1.00 70.62 171 SER A O 1
ATOM 1343 N N . LEU A 1 172 ? -20.072 14.289 36.049 1.00 71.81 172 LEU A N 1
ATOM 1344 C CA . LEU A 1 172 ? -19.509 15.201 37.041 1.00 71.81 172 LEU A CA 1
ATOM 1345 C C . LEU A 1 172 ? -20.501 16.318 37.395 1.00 71.81 172 LEU A C 1
ATOM 1347 O O . LEU A 1 172 ? -20.677 16.608 38.577 1.00 71.81 172 LEU A O 1
ATOM 1351 N N . ARG A 1 173 ? -21.192 16.883 36.400 1.00 72.12 173 ARG A N 1
ATOM 1352 C CA . ARG A 1 173 ? -22.254 17.879 36.578 1.00 72.12 173 ARG A CA 1
ATOM 1353 C C . ARG A 1 173 ? -23.379 17.340 37.459 1.00 72.12 173 ARG A C 1
ATOM 1355 O O . ARG A 1 173 ? -23.712 17.972 38.456 1.00 72.12 173 ARG A O 1
ATOM 1362 N N . CYS A 1 174 ? -23.891 16.139 37.178 1.00 70.50 174 CYS A N 1
ATOM 1363 C CA . CYS A 1 174 ? -24.912 15.492 38.007 1.00 70.50 174 CYS A CA 1
ATOM 1364 C C . CYS A 1 174 ? -24.445 15.292 39.457 1.00 70.50 174 CYS A C 1
ATOM 1366 O O . CYS A 1 174 ? -25.192 15.566 40.393 1.00 70.50 174 CYS A O 1
ATOM 1368 N N . ARG A 1 175 ? -23.199 14.846 39.672 1.00 66.25 175 ARG A N 1
ATOM 1369 C CA . ARG A 1 175 ? -22.650 14.646 41.027 1.00 66.25 175 ARG A CA 1
ATOM 1370 C C . ARG A 1 175 ? -22.468 15.958 41.784 1.00 66.25 175 ARG A C 1
ATOM 1372 O O . ARG A 1 175 ? -22.661 15.985 42.996 1.00 66.25 175 ARG A O 1
ATOM 1379 N N . LEU A 1 176 ? -22.106 17.027 41.084 1.00 66.31 176 LEU A N 1
ATOM 1380 C CA . LEU A 1 176 ? -21.934 18.346 41.681 1.00 66.31 176 LEU A CA 1
ATOM 1381 C C . LEU A 1 176 ? -23.274 19.007 42.003 1.00 66.31 176 LEU A C 1
ATOM 1383 O O . LEU A 1 176 ? -23.376 19.579 43.079 1.00 66.31 176 LEU A O 1
ATOM 1387 N N . LEU A 1 177 ? -24.315 18.818 41.186 1.00 66.81 177 LEU A N 1
ATOM 1388 C CA . LEU A 1 177 ? -25.689 19.230 41.517 1.00 66.81 177 LEU A CA 1
ATOM 1389 C C . LEU A 1 177 ? -26.211 18.537 42.790 1.00 66.81 177 LEU A C 1
ATOM 1391 O O . LEU A 1 177 ? -26.856 19.158 43.631 1.00 66.81 177 LEU A O 1
ATOM 1395 N N . VAL A 1 178 ? -25.892 17.251 42.979 1.00 67.06 178 VAL A N 1
ATOM 1396 C CA . VAL A 1 178 ? -26.245 16.518 44.210 1.00 67.06 178 VAL A CA 1
ATOM 1397 C C . VAL A 1 178 ? -25.458 17.034 45.418 1.00 67.06 178 VAL A C 1
ATOM 1399 O O . VAL A 1 178 ? -26.014 17.158 46.506 1.00 67.06 178 VAL A O 1
ATOM 1402 N N . LEU A 1 179 ? -24.173 17.357 45.262 1.00 62.81 179 LEU A N 1
ATOM 1403 C CA . LEU A 1 179 ? -23.378 17.961 46.339 1.00 62.81 179 LEU A CA 1
ATOM 1404 C C . LEU A 1 179 ? -23.838 19.393 46.657 1.00 62.81 179 LEU A C 1
ATOM 1406 O O . LEU A 1 179 ? -23.856 19.783 47.820 1.00 62.81 179 LEU A O 1
ATOM 1410 N N . GLU A 1 180 ? -24.272 20.144 45.646 1.00 62.06 180 GLU A N 1
ATOM 1411 C CA . GLU A 1 180 ? -24.848 21.482 45.774 1.00 62.06 180 GLU A CA 1
ATOM 1412 C C . GLU A 1 180 ? -26.147 21.460 46.581 1.00 62.06 180 GLU A C 1
ATOM 1414 O O . GLU A 1 180 ? -26.309 22.280 47.480 1.00 62.06 180 GLU A O 1
ATOM 1419 N N . ALA A 1 181 ? -27.029 20.482 46.350 1.00 65.06 181 ALA A N 1
ATOM 1420 C CA . ALA A 1 181 ? -28.245 20.310 47.146 1.00 65.06 181 ALA A CA 1
ATOM 1421 C C . ALA A 1 181 ? -27.956 20.073 48.644 1.00 65.06 181 ALA A C 1
ATOM 1423 O O . ALA A 1 181 ? -28.770 20.437 49.490 1.00 65.06 181 ALA A O 1
ATOM 1424 N N . ASN A 1 182 ? -26.781 19.525 48.974 1.00 61.72 182 ASN A N 1
ATOM 1425 C CA . ASN A 1 182 ? -26.409 19.102 50.326 1.00 61.72 182 ASN A CA 1
ATOM 1426 C C . ASN A 1 182 ? -25.437 20.051 51.065 1.00 61.72 182 ASN A C 1
ATOM 1428 O O . ASN A 1 182 ? -25.157 19.825 52.238 1.00 61.72 182 ASN A O 1
ATOM 1432 N N . ALA A 1 183 ? -24.894 21.094 50.424 1.00 59.16 183 ALA A N 1
ATOM 1433 C CA . ALA A 1 183 ? -23.829 21.924 51.011 1.00 59.16 183 ALA A CA 1
ATOM 1434 C C . ALA A 1 183 ? -24.338 23.283 51.521 1.00 59.16 183 ALA A C 1
ATOM 1436 O O . ALA A 1 183 ? -24.714 24.116 50.711 1.00 59.16 183 ALA A O 1
ATOM 1437 N N . GLU A 1 184 ? -24.304 23.575 52.822 1.00 64.19 184 GLU A N 1
ATOM 1438 C CA . GLU A 1 184 ? -24.943 24.763 53.441 1.00 64.19 184 GLU A CA 1
ATOM 1439 C C . GLU A 1 184 ? -24.408 26.159 53.030 1.00 64.19 184 GLU A C 1
ATOM 1441 O O . GLU A 1 184 ? -24.923 27.169 53.501 1.00 64.19 184 GLU A O 1
ATOM 1446 N N . ASN A 1 185 ? -23.403 26.267 52.150 1.00 62.56 185 ASN A N 1
ATOM 1447 C CA . ASN A 1 185 ? -22.734 27.538 51.837 1.00 62.56 185 ASN A CA 1
ATOM 1448 C C . ASN A 1 185 ? -23.092 28.094 50.436 1.00 62.56 185 ASN A C 1
ATOM 1450 O O . ASN A 1 185 ? -22.532 27.634 49.439 1.00 62.56 185 ASN A O 1
ATOM 1454 N N . PRO A 1 186 ? -23.981 29.103 50.321 1.00 64.62 186 PRO A N 1
ATOM 1455 C CA . PRO A 1 186 ? -24.579 29.533 49.049 1.00 64.62 186 PRO A CA 1
ATOM 1456 C C . PRO A 1 186 ? -23.635 30.279 48.087 1.00 64.62 186 PRO A C 1
ATOM 1458 O O . PRO A 1 186 ? -23.888 30.294 46.885 1.00 64.62 186 PRO A O 1
ATOM 1461 N N . SER A 1 187 ? -22.537 30.871 48.567 1.00 62.06 187 SER A N 1
ATOM 1462 C CA . SER A 1 187 ? -21.599 31.644 47.728 1.00 62.06 187 SER A CA 1
ATOM 1463 C C . SER A 1 187 ? -20.657 30.773 46.888 1.00 62.06 187 SER A C 1
ATOM 1465 O O . SER A 1 187 ? -20.295 31.140 45.773 1.00 62.06 187 SER A O 1
ATOM 1467 N N . LEU A 1 188 ? -20.286 29.592 47.392 1.00 57.16 188 LEU A N 1
ATOM 1468 C CA . LEU A 1 188 ? -19.492 28.613 46.643 1.00 57.16 188 LEU A CA 1
ATOM 1469 C C . LEU A 1 188 ? -20.337 27.895 45.579 1.00 57.16 188 LEU A C 1
ATOM 1471 O O . LEU A 1 188 ? -19.807 27.528 44.530 1.00 57.16 188 LEU A O 1
ATOM 1475 N N . ARG A 1 189 ? -21.650 27.753 45.821 1.00 60.84 189 ARG A N 1
ATOM 1476 C CA . ARG A 1 189 ? -22.612 27.128 44.896 1.00 60.84 189 ARG A CA 1
ATOM 1477 C C . ARG A 1 189 ? -22.691 27.879 43.564 1.00 60.84 189 ARG A C 1
ATOM 1479 O O . ARG A 1 189 ? -22.474 27.294 42.506 1.00 60.84 189 ARG A O 1
ATOM 1486 N N . SER A 1 190 ? -22.903 29.194 43.617 1.00 64.81 190 SER A N 1
ATOM 1487 C CA . SER A 1 190 ? -23.074 30.020 42.414 1.00 64.81 190 SER A CA 1
ATOM 1488 C C . SER A 1 190 ? -21.804 30.103 41.562 1.00 64.81 190 SER A C 1
ATOM 1490 O O . SER A 1 190 ? -21.880 30.015 40.338 1.00 64.81 190 SER A O 1
ATOM 1492 N N . SER A 1 191 ? -20.630 30.206 42.194 1.00 63.84 191 SER A N 1
ATOM 1493 C CA . SER A 1 191 ? -19.349 30.274 41.481 1.00 63.84 191 SER A CA 1
ATOM 1494 C C . SER A 1 191 ? -18.993 28.952 40.794 1.00 63.84 191 SER A C 1
ATOM 1496 O O . SER A 1 191 ? -18.572 28.953 39.637 1.00 63.84 191 SER A O 1
ATOM 1498 N N . LEU A 1 192 ? -19.197 27.813 41.464 1.00 65.25 192 LEU A N 1
ATOM 1499 C CA . LEU A 1 192 ? -18.870 26.508 40.891 1.00 65.25 192 LEU A CA 1
ATOM 1500 C C . LEU A 1 192 ? -19.805 26.154 39.722 1.00 65.25 192 LEU A C 1
ATOM 1502 O O . LEU A 1 192 ? -19.330 25.716 38.674 1.00 65.25 192 LEU A O 1
ATOM 1506 N N . CYS A 1 193 ? -21.111 26.397 39.868 1.00 67.75 193 CYS A N 1
ATOM 1507 C CA . CYS A 1 193 ? -22.093 26.143 38.811 1.00 67.75 193 CYS A CA 1
ATOM 1508 C C . CYS A 1 193 ? -21.894 27.044 37.587 1.00 67.75 193 CYS A C 1
ATOM 1510 O O . CYS A 1 193 ? -22.010 26.559 36.457 1.00 67.75 193 CYS A O 1
ATOM 1512 N N . ALA A 1 194 ? -21.522 28.313 37.784 1.00 68.50 194 ALA A N 1
ATOM 1513 C CA . ALA A 1 194 ? -21.173 29.207 36.682 1.00 68.50 194 ALA A CA 1
ATOM 1514 C C . ALA A 1 194 ? -19.934 28.707 35.917 1.00 68.50 194 ALA A C 1
ATOM 1516 O O . ALA A 1 194 ? -19.990 28.545 34.699 1.00 68.50 194 ALA A O 1
ATOM 1517 N N . ASN A 1 195 ? -18.857 28.359 36.631 1.00 66.62 195 ASN A N 1
ATOM 1518 C CA . ASN A 1 195 ? -17.607 27.890 36.021 1.00 66.62 195 ASN A CA 1
ATOM 1519 C C . ASN A 1 195 ? -17.772 26.556 35.272 1.00 66.62 195 ASN A C 1
ATOM 1521 O O . ASN A 1 195 ? -17.162 26.341 34.224 1.00 66.62 195 ASN A O 1
ATOM 1525 N N . LEU A 1 196 ? -18.600 25.645 35.789 1.00 70.56 196 LEU A N 1
ATOM 1526 C CA . LEU A 1 196 ? -18.877 24.367 35.130 1.00 70.56 196 LEU A CA 1
ATOM 1527 C C . LEU A 1 196 ? -19.758 24.535 33.898 1.00 70.56 196 LEU A C 1
ATOM 1529 O O . LEU A 1 196 ? -19.498 23.891 32.885 1.00 70.56 196 LEU A O 1
ATOM 1533 N N . SER A 1 197 ? -20.764 25.407 33.968 1.00 73.88 197 SER A N 1
ATOM 1534 C CA . SER A 1 197 ? -21.613 25.717 32.814 1.00 73.88 197 SER A CA 1
ATOM 1535 C C . SER A 1 197 ? -20.793 26.361 31.695 1.00 73.88 197 SER A C 1
ATOM 1537 O O . SER A 1 197 ? -20.914 25.962 30.540 1.00 73.88 197 SER A O 1
ATOM 1539 N N . GLU A 1 198 ? -19.879 27.272 32.042 1.00 75.12 198 GLU A N 1
ATOM 1540 C CA . GLU A 1 198 ? -18.944 27.881 31.090 1.00 75.12 198 GLU A CA 1
ATOM 1541 C C . GLU A 1 198 ? -18.012 26.836 30.451 1.00 75.12 198 GLU A C 1
ATOM 1543 O O . GLU A 1 198 ? -17.770 26.859 29.242 1.00 75.12 198 GLU A O 1
ATOM 1548 N N . LEU A 1 199 ? -17.509 25.882 31.241 1.00 70.62 199 LEU A N 1
ATOM 1549 C CA . LEU A 1 199 ? -16.671 24.797 30.732 1.00 70.62 199 LEU A CA 1
ATOM 1550 C C . LEU A 1 199 ? -17.447 23.865 29.788 1.00 70.62 199 LEU A C 1
ATOM 1552 O O . LEU A 1 199 ? -16.914 23.490 28.744 1.00 70.62 199 LEU A O 1
ATOM 1556 N N . CYS A 1 200 ? -18.696 23.521 30.118 1.00 72.50 200 CYS A N 1
ATOM 1557 C CA . CYS A 1 200 ? -19.553 22.697 29.260 1.00 72.50 200 CYS A CA 1
ATOM 1558 C C . CYS A 1 200 ? -19.829 23.399 27.925 1.00 72.50 200 CYS A C 1
ATOM 1560 O O . CYS A 1 200 ? -19.628 22.803 26.870 1.00 72.50 200 CYS A O 1
ATOM 1562 N N . GLN A 1 201 ? -20.161 24.692 27.963 1.00 73.00 201 GLN A N 1
ATOM 1563 C CA . GLN A 1 201 ? -20.408 25.487 26.761 1.00 73.00 201 GLN A CA 1
ATOM 1564 C C . GLN A 1 201 ? -19.156 25.603 25.876 1.00 73.00 201 GLN A C 1
ATOM 1566 O O . GLN A 1 201 ? -19.233 25.479 24.655 1.00 73.00 201 GLN A O 1
ATOM 1571 N N . LYS A 1 202 ? -17.969 25.777 26.476 1.00 70.38 202 LYS A N 1
ATOM 1572 C CA . LYS A 1 202 ? -16.699 25.773 25.733 1.00 70.38 202 LYS A CA 1
ATOM 1573 C C . LYS A 1 202 ? -16.450 24.432 25.046 1.00 70.38 202 LYS A C 1
ATOM 1575 O O . LYS A 1 202 ? -16.027 24.422 23.893 1.00 70.38 202 LYS A O 1
ATOM 1580 N N . ILE A 1 203 ? -16.724 23.315 25.719 1.00 67.12 203 ILE A N 1
ATOM 1581 C CA . ILE A 1 203 ? -16.560 21.972 25.144 1.00 67.12 203 ILE A CA 1
ATOM 1582 C C . ILE A 1 203 ? -17.548 21.744 23.988 1.00 67.12 203 ILE A C 1
ATOM 1584 O O . ILE A 1 203 ? -17.128 21.252 22.942 1.00 67.12 203 ILE A O 1
ATOM 1588 N N . GLU A 1 204 ? -18.808 22.167 24.127 1.00 68.12 204 GLU A N 1
ATOM 1589 C CA . GLU A 1 204 ? -19.823 22.078 23.064 1.00 68.12 204 GLU A CA 1
ATOM 1590 C C . GLU A 1 204 ? -19.445 22.898 21.817 1.00 68.12 204 GLU A C 1
ATOM 1592 O O . GLU A 1 204 ? -19.541 22.405 20.687 1.00 68.12 204 GLU A O 1
ATOM 1597 N N . CYS A 1 205 ? -18.916 24.112 22.003 1.00 66.31 205 CYS A N 1
ATOM 1598 C CA . CYS A 1 205 ? -18.402 24.938 20.905 1.00 66.31 205 CYS A CA 1
ATOM 1599 C C . CYS A 1 205 ? -17.222 24.278 20.166 1.00 66.31 205 CYS A C 1
ATOM 1601 O O . CYS A 1 205 ? -17.099 24.412 18.946 1.00 66.31 205 CYS A O 1
ATOM 1603 N N . PHE A 1 206 ? -16.360 23.541 20.876 1.00 58.94 206 PHE A N 1
ATOM 1604 C CA . PHE A 1 206 ? -15.263 22.789 20.257 1.00 58.94 206 PHE A CA 1
ATOM 1605 C C . PHE A 1 206 ? -15.760 21.591 19.437 1.00 58.94 206 PHE A C 1
ATOM 1607 O O . PHE A 1 206 ? -15.168 21.282 18.402 1.00 58.94 206 PHE A O 1
ATOM 1614 N N . THR A 1 207 ? -16.840 20.929 19.861 1.00 56.31 207 THR A N 1
ATOM 1615 C CA . THR A 1 207 ? -17.421 19.801 19.119 1.00 56.31 207 THR A CA 1
ATOM 1616 C C . THR A 1 207 ? -18.166 20.238 17.856 1.00 56.31 207 THR A C 1
ATOM 1618 O O . THR A 1 207 ? -17.966 19.624 16.812 1.00 56.31 207 THR A O 1
ATOM 1621 N N . LEU A 1 208 ? -18.924 21.341 17.893 1.00 50.47 208 LEU A N 1
ATOM 1622 C CA . LEU A 1 208 ? -19.681 21.838 16.729 1.00 50.47 208 LEU A CA 1
ATOM 1623 C C . LEU A 1 208 ? -18.777 22.448 15.640 1.00 50.47 208 LEU A C 1
ATOM 1625 O O . LEU A 1 208 ? -18.983 22.216 14.451 1.00 50.47 208 LEU A O 1
ATOM 1629 N N . SER A 1 209 ? -17.692 23.129 16.031 1.00 47.25 209 SER A N 1
ATOM 1630 C CA . SER A 1 209 ? -16.672 23.643 15.094 1.00 47.25 209 SER A CA 1
ATOM 1631 C C . SER A 1 209 ? -15.970 22.529 14.291 1.00 47.25 209 SER A C 1
ATOM 1633 O O . SER A 1 209 ? -15.446 22.759 13.196 1.00 47.25 209 SER A O 1
ATOM 1635 N N . SER A 1 210 ? -15.986 21.293 14.805 1.00 43.03 210 SER A N 1
ATOM 1636 C CA . SER A 1 210 ? -15.455 20.112 14.118 1.00 43.03 210 SER A CA 1
ATOM 1637 C C . SER A 1 210 ? -16.434 19.503 13.102 1.00 43.03 210 SER A C 1
ATOM 1639 O O . SER A 1 210 ? -15.979 18.796 12.197 1.00 43.03 210 SER A O 1
ATOM 1641 N N . GLU A 1 211 ? -17.742 19.743 13.230 1.00 46.28 211 GLU A N 1
ATOM 1642 C CA . GLU A 1 211 ? -18.779 19.173 12.354 1.00 46.28 211 GLU A CA 1
ATOM 1643 C C . GLU A 1 211 ? -19.103 20.083 11.155 1.00 46.28 211 GLU A C 1
ATOM 1645 O O . GLU A 1 211 ? -19.301 19.580 10.047 1.00 46.28 211 GLU A O 1
ATOM 1650 N N . ASP A 1 212 ? -18.997 21.409 11.299 1.00 41.81 212 ASP A N 1
ATOM 1651 C CA . ASP A 1 212 ? -19.235 22.364 10.197 1.00 41.81 212 ASP A CA 1
ATOM 1652 C C . ASP A 1 212 ? -18.217 22.268 9.044 1.00 41.81 212 ASP A C 1
ATOM 1654 O O . ASP A 1 212 ? -18.471 22.722 7.927 1.00 41.81 212 ASP A O 1
ATOM 1658 N N . ARG A 1 213 ? -17.073 21.604 9.252 1.00 42.62 213 ARG A N 1
ATOM 1659 C CA . ARG A 1 213 ? -16.126 21.303 8.162 1.00 42.62 213 ARG A CA 1
ATOM 1660 C C . ARG A 1 213 ? -16.512 20.076 7.325 1.00 42.62 213 ARG A C 1
ATOM 1662 O O . ARG A 1 213 ? -15.812 19.789 6.355 1.00 42.62 213 ARG A O 1
ATOM 1669 N N . GLN A 1 214 ? -17.589 19.357 7.660 1.00 45.81 214 GLN A N 1
ATOM 1670 C CA . GLN A 1 214 ? -18.031 18.162 6.923 1.00 45.81 214 GLN A CA 1
ATOM 1671 C C . GLN A 1 214 ? -19.303 18.346 6.078 1.00 45.81 214 GLN A C 1
ATOM 1673 O O . GLN A 1 214 ? -19.526 17.526 5.191 1.00 45.81 214 GLN A O 1
ATOM 1678 N N . LEU A 1 215 ? -20.093 19.415 6.252 1.00 40.06 215 LEU A N 1
ATOM 1679 C CA . LEU A 1 215 ? -21.336 19.618 5.479 1.00 40.06 215 LEU A CA 1
ATOM 1680 C C . LEU A 1 215 ? -21.235 20.582 4.280 1.00 40.06 215 LEU A C 1
ATOM 1682 O O . LEU A 1 215 ? -22.192 20.721 3.522 1.00 40.06 215 LEU A O 1
ATOM 1686 N N . GLY A 1 216 ? -20.077 21.201 4.035 1.00 36.78 216 GLY A N 1
ATOM 1687 C CA . GLY A 1 216 ? -19.914 22.200 2.969 1.00 36.78 216 GLY A CA 1
ATOM 1688 C C . GLY A 1 216 ? -19.802 21.682 1.525 1.00 36.78 216 GLY A C 1
ATOM 1689 O O . GLY A 1 216 ? -19.695 22.509 0.625 1.00 36.78 216 GLY A O 1
ATOM 1690 N N . SER A 1 217 ? -19.793 20.366 1.256 1.00 42.56 217 SER A N 1
ATOM 1691 C CA . SER A 1 217 ? -19.510 19.851 -0.104 1.00 42.56 217 SER A CA 1
ATOM 1692 C C . SER A 1 217 ? -20.588 18.969 -0.744 1.00 42.56 217 SER A C 1
ATOM 1694 O O . SER A 1 217 ? -20.322 18.375 -1.787 1.00 42.56 217 SER A O 1
ATOM 1696 N N . ILE A 1 218 ? -21.791 18.863 -0.172 1.00 44.25 218 ILE A N 1
ATOM 1697 C CA . ILE A 1 218 ? -22.891 18.092 -0.778 1.00 44.25 218 ILE A CA 1
ATOM 1698 C C . ILE A 1 218 ? -24.090 19.011 -0.998 1.00 44.25 218 ILE A C 1
ATOM 1700 O O . ILE A 1 218 ? -25.097 18.927 -0.307 1.00 44.25 218 ILE A O 1
ATOM 1704 N N . ASN A 1 219 ? -23.969 19.931 -1.955 1.00 40.16 219 ASN A N 1
ATOM 1705 C CA . ASN A 1 219 ? -25.107 20.349 -2.772 1.00 40.16 219 ASN A CA 1
ATOM 1706 C C . ASN A 1 219 ? -24.638 21.261 -3.905 1.00 40.16 219 ASN A C 1
ATOM 1708 O O . ASN A 1 219 ? -24.299 22.416 -3.651 1.00 40.16 219 ASN A O 1
ATOM 1712 N N . ARG A 1 220 ? -24.651 20.743 -5.140 1.00 34.31 220 ARG A N 1
ATOM 1713 C CA . ARG A 1 220 ? -25.144 21.414 -6.359 1.00 34.31 220 ARG A CA 1
ATOM 1714 C C . ARG A 1 220 ? -24.742 20.624 -7.608 1.00 34.31 220 ARG A C 1
ATOM 1716 O O . ARG A 1 220 ? -23.566 20.566 -7.949 1.00 34.31 220 ARG A O 1
ATOM 1723 N N . ASN A 1 221 ? -25.771 20.088 -8.273 1.00 31.53 221 ASN A N 1
ATOM 1724 C CA . ASN A 1 221 ? -25.971 19.995 -9.730 1.00 31.53 221 ASN A CA 1
ATOM 1725 C C . ASN A 1 221 ? -26.347 18.588 -10.222 1.00 31.53 221 ASN A C 1
ATOM 1727 O O . ASN A 1 221 ? -25.526 17.861 -10.765 1.00 31.53 221 ASN A O 1
ATOM 1731 N N . ASN A 1 222 ? -27.642 18.276 -10.117 1.00 35.97 222 ASN A N 1
ATOM 1732 C CA . ASN A 1 222 ? -28.355 17.635 -11.224 1.00 35.97 222 ASN A CA 1
ATOM 1733 C C . ASN A 1 222 ? -28.820 18.743 -12.182 1.00 35.97 222 ASN A C 1
ATOM 1735 O O . ASN A 1 222 ? -29.263 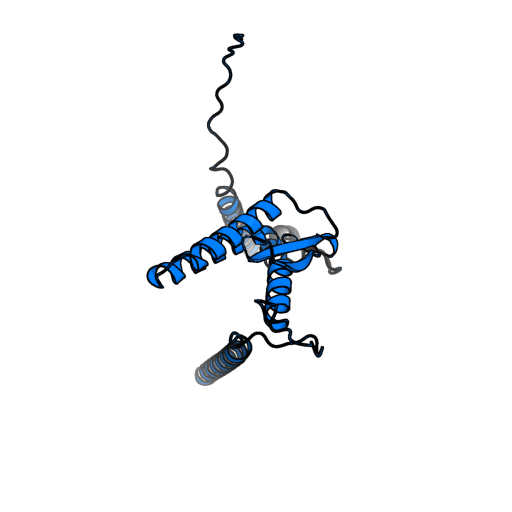19.797 -11.714 1.00 35.97 222 ASN A O 1
ATOM 1739 N N . PRO A 1 223 ? -28.821 18.479 -13.495 1.00 37.56 223 PRO A N 1
ATOM 1740 C CA . PRO A 1 223 ? -30.101 18.554 -14.179 1.00 37.56 223 PRO A CA 1
ATOM 1741 C C . PRO A 1 223 ? -30.417 17.303 -15.004 1.00 37.56 223 PRO A C 1
ATOM 1743 O O . PRO A 1 223 ? -29.562 16.578 -15.501 1.00 37.56 223 PRO A O 1
ATOM 1746 N N . SER A 1 224 ? -31.721 17.092 -15.075 1.00 34.56 224 SER A N 1
ATOM 1747 C CA . SER A 1 224 ? -32.488 16.011 -15.671 1.00 34.56 224 SER A CA 1
ATOM 1748 C C . SER A 1 224 ? -32.649 16.177 -17.192 1.00 34.56 224 SER A C 1
ATOM 1750 O O . SER A 1 224 ? -32.907 17.285 -17.646 1.00 34.56 224 SER A O 1
ATOM 1752 N N . TYR A 1 225 ? -32.611 15.039 -17.900 1.00 35.84 225 TYR A N 1
ATOM 1753 C CA . TYR A 1 225 ? -33.321 14.670 -19.143 1.00 35.84 225 TYR A CA 1
ATOM 1754 C C . TYR A 1 225 ? -33.194 15.520 -20.426 1.00 35.84 225 TYR A C 1
ATOM 1756 O O . TYR A 1 225 ? -33.690 16.638 -20.495 1.00 35.84 225 TYR A O 1
ATOM 1764 N N . ALA A 1 226 ? -32.768 14.860 -21.514 1.00 33.78 226 ALA A N 1
ATOM 1765 C CA . ALA A 1 226 ? -33.470 14.892 -22.806 1.00 33.78 226 ALA A CA 1
ATOM 1766 C C . ALA A 1 226 ? -33.119 13.659 -23.666 1.00 33.78 226 ALA A C 1
ATOM 1768 O O . ALA A 1 226 ? -31.964 13.254 -23.766 1.00 33.78 226 ALA A O 1
ATOM 1769 N N . GLN A 1 227 ? -34.160 13.068 -24.251 1.00 39.00 227 GLN A N 1
ATOM 1770 C CA . GLN A 1 227 ? -34.170 11.935 -25.177 1.00 39.00 227 GLN A CA 1
ATOM 1771 C C . GLN A 1 227 ? -33.478 12.247 -26.513 1.00 39.00 227 GLN A C 1
ATOM 1773 O O . GLN A 1 227 ? -33.566 13.368 -27.001 1.00 39.00 227 GLN A O 1
ATOM 1778 N N . SER A 1 228 ? -32.942 11.214 -27.169 1.00 37.81 228 SER A N 1
ATOM 1779 C CA . SER A 1 228 ? -33.051 11.043 -28.626 1.00 37.81 228 SER A CA 1
ATOM 1780 C C . SER A 1 228 ? -32.692 9.606 -29.002 1.00 37.81 228 SER A C 1
ATOM 1782 O O . SER A 1 228 ? -31.525 9.258 -29.163 1.00 37.81 228 SER A O 1
ATOM 1784 N N . VAL A 1 229 ? -33.725 8.779 -29.143 1.00 43.31 229 VAL A N 1
ATOM 1785 C CA . VAL A 1 229 ? -33.710 7.610 -30.026 1.00 43.31 229 VAL A CA 1
ATOM 1786 C C . VAL A 1 229 ? -33.668 8.153 -31.450 1.00 43.31 229 VAL A C 1
ATOM 1788 O O . VAL A 1 229 ? -34.501 8.991 -31.778 1.00 43.31 229 VAL A O 1
ATOM 1791 N N . ASN A 1 230 ? -32.721 7.701 -32.267 1.00 39.31 230 ASN A N 1
ATOM 1792 C CA . ASN A 1 230 ? -32.890 7.655 -33.715 1.00 39.31 230 ASN A CA 1
ATOM 1793 C C . ASN A 1 230 ? -31.989 6.573 -34.306 1.00 39.31 230 ASN A C 1
ATOM 1795 O O . ASN A 1 230 ? -30.769 6.588 -34.140 1.00 39.31 230 ASN A O 1
ATOM 1799 N N . ASP A 1 231 ? -32.660 5.651 -34.984 1.00 40.25 231 ASP A N 1
ATOM 1800 C CA . ASP A 1 231 ? -32.142 4.695 -35.945 1.00 40.25 231 ASP A CA 1
ATOM 1801 C C . ASP A 1 231 ? -31.342 5.375 -37.066 1.00 40.25 231 ASP A C 1
ATOM 1803 O O . ASP A 1 231 ? -31.737 6.438 -37.550 1.00 40.25 231 ASP A O 1
ATOM 1807 N N . CYS A 1 232 ? -30.289 4.708 -37.545 1.00 39.53 232 CYS A N 1
ATOM 1808 C CA . CYS A 1 232 ? -30.017 4.534 -38.977 1.00 39.53 232 CYS A CA 1
ATOM 1809 C C . CYS A 1 232 ? -28.838 3.570 -39.196 1.00 39.53 232 CYS A C 1
ATOM 1811 O O . CYS A 1 232 ? -27.713 3.900 -38.838 1.00 39.53 232 CYS A O 1
ATOM 1813 N N . GLN A 1 233 ? -29.178 2.444 -39.839 1.00 41.69 233 GLN A N 1
ATOM 1814 C CA . GLN A 1 233 ? -28.386 1.545 -40.703 1.00 41.69 233 GLN A CA 1
ATOM 1815 C C . GLN A 1 233 ? -27.091 0.914 -40.177 1.00 41.69 233 GLN A C 1
ATOM 1817 O O . GLN A 1 233 ? -26.076 1.618 -40.008 1.00 41.69 233 GLN A O 1
#

Organism: NCBI:txid278948